Protein AF-A0A813GTY3-F1 (afdb_monomer)

pLDDT: mean 91.97, std 12.4, range [41.5, 98.75]

Solvent-accessible surface area (backbone atoms only — not comparable to full-atom values): 14382 Å² total; per-residue (Å²): 134,72,77,89,55,72,30,46,37,66,49,90,63,45,39,82,83,34,64,78,62,57,44,90,88,41,46,62,53,91,66,60,40,65,46,82,81,22,46,58,35,34,45,32,35,36,48,89,50,39,30,39,40,38,27,48,44,70,45,86,50,61,89,36,59,29,9,38,37,41,52,44,28,51,41,57,64,72,62,52,94,69,74,65,78,75,47,76,77,54,51,70,76,42,49,37,40,66,63,50,51,42,55,50,50,50,54,50,43,69,76,38,74,76,42,48,56,37,24,20,23,35,33,59,5,8,30,51,16,37,48,44,22,60,76,70,33,89,92,33,35,14,50,20,35,45,30,46,58,32,32,65,41,36,52,74,76,44,94,52,63,44,88,76,44,59,45,82,34,24,38,30,41,32,50,68,60,18,54,41,53,61,63,16,59,60,24,45,44,16,25,40,29,31,30,84,68,82,76,79,55,66,38,27,72,67,24,69,68,36,81,101,40,56,50,71,85,40,72,45,26,42,44,10,31,66,70,39,57,45,66,72,52,54,50,51,48,62,71,66,69,63,73,52,82,42,74,46,72,46,59,94,66,88,83,77,96,80,68,84,81,82,82,122

Organism: Polarella glacialis (NCBI:txid89957)

Radius of gyration: 17.69 Å; Cα contacts (8 Å, |Δi|>4): 527; chains: 1; bounding box: 41×39×45 Å

Structure (mmCIF, N/CA/C/O backbone):
data_AF-A0A813GTY3-F1
#
_entry.id   AF-A0A813GTY3-F1
#
loop_
_atom_site.group_PDB
_atom_site.id
_atom_site.type_symbol
_atom_site.label_atom_id
_atom_site.label_alt_id
_atom_site.label_comp_id
_atom_site.label_asym_id
_atom_site.label_entity_id
_atom_site.label_seq_id
_atom_site.pdbx_PDB_ins_code
_atom_site.Cartn_x
_atom_site.Cartn_y
_atom_site.Cartn_z
_atom_site.occupancy
_atom_site.B_iso_or_equiv
_atom_site.auth_seq_id
_atom_site.auth_comp_id
_atom_site.auth_asym_id
_atom_site.auth_atom_id
_atom_site.pdbx_PDB_model_num
ATOM 1 N N . MET A 1 1 ? -0.227 -20.741 9.810 1.00 51.88 1 MET A N 1
ATOM 2 C CA . MET A 1 1 ? -0.117 -19.269 9.697 1.00 51.88 1 MET A CA 1
ATOM 3 C C . MET A 1 1 ? -1.154 -18.831 8.683 1.00 51.88 1 MET A C 1
ATOM 5 O O . MET A 1 1 ? -1.055 -19.259 7.541 1.00 51.88 1 MET A O 1
ATOM 9 N N . ALA A 1 2 ? -2.174 -18.085 9.101 1.00 53.53 2 ALA A N 1
ATOM 10 C CA . ALA A 1 2 ? -3.160 -17.562 8.164 1.00 53.53 2 ALA A CA 1
ATOM 11 C C . ALA A 1 2 ? -2.505 -16.475 7.303 1.00 53.53 2 ALA A C 1
ATOM 13 O O . ALA A 1 2 ? -1.795 -15.615 7.824 1.00 53.53 2 ALA A O 1
ATOM 14 N N . LYS A 1 3 ? -2.695 -16.571 5.988 1.00 67.62 3 LYS A N 1
ATOM 15 C CA . LYS A 1 3 ? -2.264 -15.583 5.000 1.00 67.62 3 LYS A CA 1
ATOM 16 C C . LYS A 1 3 ? -3.537 -14.996 4.420 1.00 67.62 3 LYS A C 1
ATOM 18 O O . LYS A 1 3 ? -4.325 -15.732 3.839 1.00 67.62 3 LYS A O 1
ATOM 23 N N . LEU A 1 4 ? -3.707 -13.692 4.558 1.00 61.47 4 LEU A N 1
ATOM 24 C CA . LEU A 1 4 ? -4.641 -12.957 3.724 1.00 61.47 4 LEU A CA 1
ATOM 25 C C . LEU A 1 4 ? -3.839 -12.368 2.581 1.00 61.47 4 LEU A C 1
ATOM 27 O O . LEU A 1 4 ? -2.800 -11.742 2.782 1.00 61.47 4 LEU A O 1
ATOM 31 N N . SER A 1 5 ? -4.264 -12.710 1.377 1.00 70.69 5 SER A N 1
ATOM 32 C CA . SER A 1 5 ? -3.615 -12.318 0.140 1.00 70.69 5 SER A CA 1
ATOM 33 C C . SER A 1 5 ? -4.617 -11.570 -0.725 1.00 70.69 5 SER A C 1
ATOM 35 O O . SER A 1 5 ? -5.806 -11.549 -0.412 1.00 70.69 5 SER A O 1
ATOM 37 N N . TYR A 1 6 ? -4.144 -10.991 -1.825 1.00 75.88 6 TYR A N 1
ATOM 38 C CA . TYR A 1 6 ? -4.991 -10.371 -2.845 1.00 75.88 6 TYR A CA 1
ATOM 39 C C . TYR A 1 6 ? -6.123 -11.292 -3.347 1.00 75.88 6 TYR A C 1
ATOM 41 O O . TYR A 1 6 ? -7.107 -10.790 -3.877 1.00 75.88 6 TYR A O 1
ATOM 49 N N . THR A 1 7 ? -6.014 -12.610 -3.134 1.00 88.00 7 THR A N 1
ATOM 50 C CA . THR A 1 7 ? -7.036 -13.615 -3.463 1.00 88.00 7 THR A CA 1
ATOM 51 C C . THR A 1 7 ? -8.334 -13.478 -2.652 1.00 88.00 7 THR A C 1
ATOM 53 O O . THR A 1 7 ? -9.367 -13.964 -3.090 1.00 88.00 7 THR A O 1
ATOM 56 N N . ALA A 1 8 ? -8.323 -12.786 -1.504 1.00 90.19 8 ALA A N 1
ATOM 57 C CA . ALA A 1 8 ? -9.493 -12.608 -0.625 1.00 90.19 8 ALA A CA 1
ATOM 58 C C . ALA A 1 8 ? -10.426 -11.442 -1.022 1.00 90.19 8 ALA A C 1
ATOM 60 O O . ALA A 1 8 ? -11.339 -11.090 -0.270 1.00 90.19 8 ALA A O 1
ATOM 61 N N . THR A 1 9 ? -10.149 -10.802 -2.159 1.00 93.12 9 THR A N 1
ATOM 62 C CA . THR A 1 9 ? -10.903 -9.675 -2.724 1.00 93.12 9 THR A CA 1
ATOM 63 C C . THR A 1 9 ? -11.047 -9.868 -4.232 1.00 93.12 9 THR A C 1
ATOM 65 O O . THR A 1 9 ? -10.177 -10.485 -4.843 1.00 93.12 9 THR A O 1
ATOM 68 N N . TRP A 1 10 ? -12.098 -9.324 -4.844 1.00 95.00 10 TRP A N 1
ATOM 69 C CA . TRP A 1 10 ? -12.387 -9.469 -6.270 1.00 95.00 10 TRP A CA 1
ATOM 70 C C . TRP A 1 10 ? -11.244 -8.959 -7.139 1.00 95.00 10 TRP A C 1
ATOM 72 O O . TRP A 1 10 ? -10.731 -7.866 -6.913 1.00 95.00 10 TRP A O 1
ATOM 82 N N . GLY A 1 11 ? -10.877 -9.728 -8.159 1.00 93.44 11 GLY A N 1
ATOM 83 C CA . GLY A 1 11 ? -9.783 -9.441 -9.080 1.00 93.44 11 GLY A CA 1
ATOM 84 C C . GLY A 1 11 ? -9.400 -10.685 -9.874 1.00 93.44 11 GLY A C 1
ATOM 85 O O . GLY A 1 11 ? -10.022 -11.734 -9.734 1.00 93.44 11 GLY A O 1
ATOM 86 N N . SER A 1 12 ? -8.350 -10.587 -10.681 1.00 93.19 12 SER A N 1
ATOM 87 C CA . SER A 1 12 ? -7.890 -11.665 -11.568 1.00 93.19 12 SER A CA 1
ATOM 88 C C . SER A 1 12 ? -7.404 -12.911 -10.832 1.00 93.19 12 SER A C 1
ATOM 90 O O . SER A 1 12 ? -7.341 -13.989 -11.412 1.00 93.19 12 SER A O 1
ATOM 92 N N . TYR A 1 13 ? -7.042 -12.753 -9.563 1.00 90.19 13 TYR A N 1
ATOM 93 C CA . TYR A 1 13 ? -6.537 -13.822 -8.708 1.00 90.19 13 TYR A CA 1
ATOM 94 C C . TYR A 1 13 ? -7.499 -14.147 -7.565 1.00 90.19 13 TYR A C 1
ATOM 96 O O . TYR A 1 13 ? -7.077 -14.717 -6.567 1.00 90.19 13 TYR A O 1
ATOM 104 N N . HIS A 1 14 ? -8.747 -13.688 -7.635 1.00 94.25 14 HIS A N 1
ATOM 105 C CA . HIS A 1 14 ? -9.718 -13.961 -6.585 1.00 94.25 14 HIS A CA 1
ATOM 106 C C . HIS A 1 14 ? -9.982 -15.464 -6.455 1.00 94.25 14 HIS A C 1
ATOM 108 O O . HIS A 1 14 ? -10.012 -16.193 -7.447 1.00 94.25 14 HIS A O 1
ATOM 114 N N . GLU A 1 15 ? -10.143 -15.918 -5.217 1.00 93.19 15 GLU A N 1
ATOM 115 C CA . GLU A 1 15 ? -10.457 -17.302 -4.901 1.00 93.19 15 GLU A CA 1
ATOM 116 C C . GLU A 1 15 ? -11.602 -17.343 -3.881 1.00 93.19 15 GLU A C 1
ATOM 118 O O . GLU A 1 15 ? -11.425 -16.909 -2.743 1.00 93.19 15 GLU A O 1
ATOM 123 N N . ASP A 1 16 ? -12.747 -17.927 -4.250 1.00 92.56 16 ASP A N 1
ATOM 124 C CA . ASP A 1 16 ? -13.962 -17.978 -3.413 1.00 92.56 16 ASP A CA 1
ATOM 125 C C . ASP A 1 16 ? -13.703 -18.497 -1.988 1.00 92.56 16 ASP A C 1
ATOM 127 O O . ASP A 1 16 ? -14.289 -18.040 -1.006 1.00 92.56 16 ASP A O 1
ATOM 131 N N . TYR A 1 17 ? -12.777 -19.451 -1.836 1.00 90.31 17 TYR A N 1
ATOM 132 C CA . TYR A 1 17 ? -12.452 -20.022 -0.527 1.00 90.31 17 TYR A CA 1
ATOM 133 C C . TYR A 1 17 ? -11.783 -19.013 0.429 1.00 90.31 17 TYR A C 1
ATOM 135 O O . TYR A 1 17 ? -11.733 -19.251 1.639 1.00 90.31 17 TYR A O 1
ATOM 143 N N . ALA A 1 18 ? -11.266 -17.893 -0.085 1.00 90.88 18 ALA A N 1
ATOM 144 C CA . ALA A 1 18 ? -10.604 -16.844 0.684 1.00 90.88 18 ALA A CA 1
ATOM 145 C C . ALA A 1 18 ? -11.563 -15.732 1.164 1.00 90.88 18 ALA A C 1
ATOM 147 O O . ALA A 1 18 ? -11.179 -14.917 2.012 1.00 90.88 18 ALA A O 1
ATOM 148 N N . ASP A 1 19 ? -12.822 -15.723 0.712 1.00 89.88 19 ASP A N 1
ATOM 149 C CA . ASP A 1 19 ? -13.812 -14.681 1.038 1.00 89.88 19 ASP A CA 1
ATOM 150 C C . ASP A 1 19 ? -14.094 -14.548 2.529 1.00 89.88 19 ASP A C 1
ATOM 152 O O . ASP A 1 19 ? -14.324 -13.451 3.027 1.00 89.88 19 ASP A O 1
ATOM 156 N N . ASN A 1 20 ? -14.016 -15.658 3.260 1.00 88.88 20 ASN A N 1
ATOM 157 C CA . ASN A 1 20 ? -14.217 -15.692 4.707 1.00 88.88 20 ASN A CA 1
ATOM 158 C C . ASN A 1 20 ? -12.946 -16.086 5.464 1.00 88.88 20 ASN A C 1
ATOM 160 O O . ASN A 1 20 ? -12.989 -16.341 6.669 1.00 88.88 20 ASN A O 1
ATOM 164 N N . ALA A 1 21 ? -11.800 -16.141 4.775 1.00 89.62 21 ALA A N 1
ATOM 165 C CA . ALA A 1 21 ? -10.534 -16.426 5.428 1.00 89.62 21 ALA A CA 1
ATOM 166 C C . ALA A 1 21 ? -10.246 -15.356 6.491 1.00 89.62 21 ALA A C 1
ATOM 168 O O . ALA A 1 21 ? -10.419 -14.156 6.261 1.00 89.62 21 ALA A O 1
ATOM 169 N N . THR A 1 22 ? -9.803 -15.807 7.662 1.00 91.06 22 THR A N 1
ATOM 170 C CA . THR A 1 22 ? -9.406 -14.958 8.788 1.00 91.06 22 THR A CA 1
ATOM 171 C C . THR A 1 22 ? -8.153 -15.521 9.456 1.00 91.06 22 THR A C 1
ATOM 173 O O . THR A 1 22 ? -7.731 -16.653 9.198 1.00 91.06 22 THR A O 1
ATOM 176 N N . VAL A 1 23 ? -7.542 -14.724 10.328 1.00 88.38 23 VAL A N 1
ATOM 177 C CA . VAL A 1 23 ? -6.441 -15.155 11.188 1.00 88.38 23 VAL A CA 1
ATOM 178 C C . VAL A 1 23 ? -7.008 -15.746 12.475 1.00 88.38 23 VAL A C 1
ATOM 180 O O . VAL A 1 23 ? -7.981 -15.242 13.028 1.00 88.38 23 VAL A O 1
ATOM 183 N N . ALA A 1 24 ? -6.396 -16.821 12.976 1.00 90.44 24 ALA A N 1
ATOM 184 C CA . ALA A 1 24 ? -6.798 -17.418 14.247 1.00 90.44 24 ALA A CA 1
ATOM 185 C C . ALA A 1 24 ? -6.818 -16.359 15.363 1.00 90.44 24 ALA A C 1
ATOM 187 O O . ALA A 1 24 ? -5.839 -15.634 15.548 1.00 90.44 24 ALA A O 1
ATOM 188 N N . ASN A 1 25 ? -7.922 -16.303 16.112 1.00 93.31 25 ASN A N 1
ATOM 189 C CA . ASN A 1 25 ? -8.197 -15.329 17.177 1.00 93.31 25 ASN A CA 1
ATOM 190 C C . ASN A 1 25 ? -8.405 -13.873 16.721 1.00 93.31 25 ASN A C 1
ATOM 192 O O . ASN A 1 25 ? -8.474 -12.990 17.577 1.00 93.31 25 ASN A O 1
ATOM 196 N N . TRP A 1 26 ? -8.512 -13.620 15.415 1.00 95.12 26 TRP A N 1
ATOM 197 C CA . TRP A 1 26 ? -8.912 -12.332 14.855 1.00 95.12 26 TRP A CA 1
ATOM 198 C C . TRP A 1 26 ? -10.312 -12.424 14.257 1.00 95.12 26 TRP A C 1
ATOM 200 O O . TRP A 1 26 ? -10.693 -13.432 13.655 1.00 95.12 26 TRP A O 1
ATOM 210 N N . ILE A 1 27 ? -11.061 -11.338 14.394 1.00 95.31 27 ILE A N 1
ATOM 211 C CA . ILE A 1 27 ? -12.367 -11.163 13.772 1.00 95.31 27 ILE A CA 1
ATOM 212 C C . ILE A 1 27 ? -12.147 -10.404 12.467 1.00 95.31 27 ILE A C 1
ATOM 214 O O . ILE A 1 27 ? -11.604 -9.303 12.498 1.00 95.31 27 ILE A O 1
ATOM 218 N N . ARG A 1 28 ? -12.563 -10.976 11.333 1.00 95.25 28 ARG A N 1
ATOM 219 C CA . ARG A 1 28 ? -12.716 -10.236 10.073 1.00 95.25 28 ARG A CA 1
ATOM 220 C C . ARG A 1 28 ? -14.019 -9.448 10.158 1.00 95.25 28 ARG A C 1
ATOM 222 O O . ARG A 1 28 ? -15.068 -10.064 10.341 1.00 95.25 28 ARG A O 1
ATOM 229 N N . SER A 1 29 ? -13.963 -8.119 10.081 1.00 95.31 29 SER A N 1
ATOM 230 C CA . SER A 1 29 ? -15.190 -7.316 10.142 1.00 95.31 29 SER A CA 1
ATOM 231 C C . SER A 1 29 ? -16.005 -7.477 8.861 1.00 95.31 29 SER A C 1
ATOM 233 O O . SER A 1 29 ? -15.474 -7.787 7.793 1.00 95.31 29 SER A O 1
ATOM 235 N N . SER A 1 30 ? -17.301 -7.198 8.960 1.00 95.75 30 SER A N 1
ATOM 236 C CA . SER A 1 30 ? -18.186 -7.044 7.803 1.00 95.75 30 SER A CA 1
ATOM 237 C C . SER A 1 30 ? -17.929 -5.740 7.034 1.00 95.75 30 SER A C 1
ATOM 239 O O . SER A 1 30 ? -18.368 -5.607 5.893 1.00 95.75 30 SER A O 1
ATOM 241 N N . ILE A 1 31 ? -17.197 -4.790 7.628 1.00 96.88 31 ILE A N 1
ATOM 242 C CA . ILE A 1 31 ? -16.755 -3.555 6.973 1.00 96.88 31 ILE A CA 1
ATOM 243 C C . ILE A 1 31 ? -15.570 -3.876 6.060 1.00 96.88 31 ILE A C 1
ATOM 245 O O . ILE A 1 31 ? -14.437 -4.050 6.514 1.00 96.88 31 ILE A O 1
ATOM 249 N N . GLN A 1 32 ? -15.843 -3.960 4.761 1.00 96.62 32 GLN A N 1
ATOM 250 C CA . GLN A 1 32 ? -14.853 -4.196 3.712 1.00 96.62 32 GLN A CA 1
ATOM 251 C C . GLN A 1 32 ? -15.180 -3.377 2.460 1.00 96.62 32 GLN A C 1
ATOM 253 O O . GLN A 1 32 ? -16.347 -3.142 2.151 1.00 96.62 32 GLN A O 1
ATOM 258 N N . ALA A 1 33 ? -14.146 -2.957 1.735 1.00 97.12 33 ALA A N 1
ATOM 259 C CA . ALA A 1 33 ? -14.263 -2.387 0.400 1.00 97.12 33 ALA A CA 1
ATOM 260 C C . ALA A 1 33 ? -13.826 -3.462 -0.595 1.00 97.12 33 ALA A C 1
ATOM 262 O O . ALA A 1 33 ? -12.659 -3.852 -0.619 1.00 97.12 33 ALA A O 1
ATOM 263 N N . ASN A 1 34 ? -14.771 -3.991 -1.370 1.00 96.81 34 ASN A N 1
ATOM 264 C CA . ASN A 1 34 ? -14.498 -5.044 -2.342 1.00 96.81 34 ASN A CA 1
ATOM 265 C C . ASN A 1 34 ? -15.399 -4.913 -3.587 1.00 96.81 34 ASN A C 1
ATOM 267 O O . ASN A 1 34 ? -16.302 -5.730 -3.764 1.00 96.81 34 ASN A O 1
ATOM 271 N N . PRO A 1 35 ? -15.224 -3.862 -4.408 1.00 96.75 35 PRO A N 1
ATOM 272 C CA . PRO A 1 35 ? -16.022 -3.657 -5.617 1.00 96.75 35 PRO A CA 1
ATOM 273 C C . PRO A 1 35 ? -15.693 -4.688 -6.712 1.00 96.75 35 PRO A C 1
ATOM 275 O O . PRO A 1 35 ? -14.529 -5.047 -6.931 1.00 96.75 35 PRO A O 1
ATOM 278 N N . LEU A 1 36 ? -16.732 -5.155 -7.410 1.00 95.69 36 LEU A N 1
ATOM 279 C CA . LEU A 1 36 ? -16.622 -6.092 -8.539 1.00 95.69 36 LEU A CA 1
ATOM 280 C C . LEU A 1 36 ? -16.132 -5.380 -9.807 1.00 95.69 36 LEU A C 1
ATOM 282 O O . LEU A 1 36 ? -15.417 -5.953 -10.623 1.00 95.69 36 LEU A O 1
ATOM 286 N N . GLU A 1 37 ? -16.490 -4.109 -9.939 1.00 95.69 37 GLU A N 1
ATOM 287 C CA . GLU A 1 37 ? -16.250 -3.222 -11.072 1.00 95.69 37 GLU A CA 1
ATOM 288 C C . GLU A 1 37 ? -14.840 -2.605 -11.106 1.00 95.69 37 GLU A C 1
ATOM 290 O O . GLU A 1 37 ? -14.590 -1.681 -11.874 1.00 95.69 37 GLU A O 1
ATOM 295 N N . GLY A 1 38 ? -13.910 -3.094 -10.280 1.00 95.62 38 GLY A N 1
ATOM 296 C CA . GLY A 1 38 ? -12.632 -2.415 -10.045 1.00 95.62 38 GLY A CA 1
ATOM 297 C C . GLY A 1 38 ? -12.732 -1.381 -8.924 1.00 95.62 38 GLY A C 1
ATOM 298 O O . GLY A 1 38 ? -13.818 -1.082 -8.436 1.00 95.62 38 GLY A O 1
ATOM 299 N N . GLY A 1 39 ? -11.595 -0.850 -8.474 1.00 97.12 39 GLY A N 1
ATOM 300 C CA . GLY A 1 39 ? -11.572 0.128 -7.389 1.00 97.12 39 GLY A CA 1
ATOM 301 C C . GLY A 1 39 ? -10.703 -0.261 -6.195 1.00 97.12 39 GLY A C 1
ATOM 302 O O . GLY A 1 39 ? -10.176 -1.376 -6.094 1.00 97.12 39 GLY A O 1
ATOM 303 N N . MET A 1 40 ? -10.596 0.681 -5.256 1.00 97.94 40 MET A N 1
ATOM 304 C CA . MET A 1 40 ? -9.868 0.504 -4.003 1.00 97.94 40 MET A CA 1
ATOM 305 C C . MET A 1 40 ? -10.465 -0.658 -3.209 1.00 97.94 40 MET A C 1
ATOM 307 O O . MET A 1 40 ? -11.685 -0.762 -3.048 1.00 97.94 40 MET A O 1
ATOM 311 N N . ARG A 1 41 ? -9.589 -1.528 -2.699 1.00 98.00 41 ARG A N 1
ATOM 312 C CA . ARG A 1 41 ? -9.979 -2.695 -1.909 1.00 98.00 41 ARG A CA 1
ATOM 313 C C . ARG A 1 41 ? -9.306 -2.698 -0.558 1.00 98.00 41 ARG A C 1
ATOM 315 O O . ARG A 1 41 ? -8.095 -2.496 -0.461 1.00 98.00 41 ARG A O 1
ATOM 322 N N . ALA A 1 42 ? -10.094 -2.998 0.462 1.00 97.38 42 ALA A N 1
ATOM 323 C CA . ALA A 1 42 ? -9.629 -3.047 1.831 1.00 97.38 42 ALA A CA 1
ATOM 324 C C . ALA A 1 42 ? -10.411 -4.066 2.655 1.00 97.38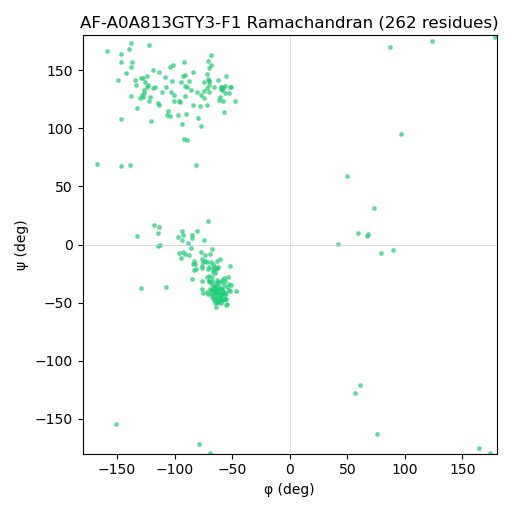 42 ALA A C 1
ATOM 326 O O . ALA A 1 42 ? -11.631 -4.195 2.530 1.00 97.38 42 ALA A O 1
ATOM 327 N N . LEU A 1 43 ? -9.691 -4.760 3.530 1.00 97.06 43 LEU A N 1
ATOM 328 C CA . LEU A 1 43 ? -10.236 -5.684 4.516 1.00 97.06 43 LEU A CA 1
ATOM 329 C C . LEU A 1 43 ? -9.879 -5.202 5.920 1.00 97.06 43 LEU A C 1
ATOM 331 O O . LEU A 1 43 ? -8.829 -4.591 6.126 1.00 97.06 43 LEU A O 1
ATOM 335 N N . THR A 1 44 ? -10.729 -5.514 6.894 1.00 96.81 44 THR A N 1
ATOM 336 C CA . THR A 1 44 ? -10.526 -5.114 8.289 1.00 96.81 44 THR A CA 1
ATOM 337 C C . THR A 1 44 ? -10.523 -6.326 9.203 1.00 96.81 44 THR A C 1
ATOM 339 O O . THR A 1 44 ? -11.338 -7.245 9.074 1.00 96.81 44 THR A O 1
ATOM 342 N N . PHE A 1 45 ? -9.586 -6.324 10.144 1.00 96.25 45 PHE A N 1
ATOM 343 C CA . PHE A 1 45 ? -9.430 -7.372 11.142 1.00 96.25 45 PHE A CA 1
ATOM 344 C C . PHE A 1 45 ? -9.225 -6.740 12.505 1.00 96.25 45 PHE A C 1
ATOM 346 O O . PHE A 1 45 ? -8.506 -5.754 12.608 1.00 96.25 45 PHE A O 1
ATOM 353 N N . TYR A 1 46 ? -9.788 -7.309 13.564 1.00 97.00 46 TYR A N 1
ATOM 354 C CA . TYR A 1 46 ? -9.520 -6.824 14.915 1.00 97.00 46 TYR A CA 1
ATOM 355 C C . TYR A 1 46 ? -9.528 -7.934 15.966 1.00 97.00 46 TYR A C 1
ATOM 357 O O . TYR A 1 46 ? -10.101 -9.011 15.786 1.00 97.00 46 TYR A O 1
ATOM 365 N N . GLN A 1 47 ? -8.846 -7.658 17.074 1.00 96.94 47 GLN A N 1
ATOM 366 C CA . GLN A 1 47 ? -8.753 -8.504 18.253 1.00 96.94 47 GLN A CA 1
ATOM 367 C C . GLN A 1 47 ? -8.661 -7.616 19.501 1.00 96.94 47 GLN A C 1
ATOM 369 O O . GLN A 1 47 ? -7.624 -7.004 19.780 1.00 96.94 47 GLN A O 1
ATOM 374 N N . GLY A 1 48 ? -9.741 -7.569 20.284 1.00 96.44 48 GLY A N 1
ATOM 375 C CA . GLY A 1 48 ? -9.835 -6.667 21.433 1.00 96.44 48 GLY A CA 1
ATOM 376 C C . GLY A 1 48 ? -9.727 -5.210 20.981 1.00 96.44 48 GLY A C 1
ATOM 377 O O . GLY A 1 48 ? -10.512 -4.773 20.148 1.00 96.44 48 GLY A O 1
ATOM 378 N N . ARG A 1 49 ? -8.732 -4.482 21.501 1.00 97.50 49 ARG A N 1
ATOM 379 C CA . ARG A 1 49 ? -8.478 -3.064 21.186 1.00 97.50 49 ARG A CA 1
ATOM 380 C C . ARG A 1 49 ? -7.488 -2.837 20.044 1.00 97.50 49 ARG A C 1
ATOM 382 O O . ARG A 1 49 ? -7.070 -1.711 19.833 1.00 97.50 49 ARG A O 1
ATOM 389 N N . ARG A 1 50 ? -7.068 -3.884 19.330 1.00 97.44 50 ARG A N 1
ATOM 390 C CA . ARG A 1 50 ? -6.101 -3.772 18.227 1.00 97.44 50 ARG A CA 1
ATOM 391 C C . ARG A 1 50 ? -6.756 -4.188 16.927 1.00 97.44 50 ARG A C 1
ATOM 393 O O . ARG A 1 50 ? -7.427 -5.220 16.887 1.00 97.44 50 ARG A O 1
ATOM 400 N N . GLY A 1 51 ? -6.531 -3.416 15.879 1.00 96.94 51 GLY A N 1
ATOM 401 C CA . GLY A 1 51 ? -7.113 -3.624 14.568 1.00 96.94 51 GLY A CA 1
ATOM 402 C C . GLY A 1 51 ? -6.103 -3.425 13.451 1.00 96.94 51 GLY A C 1
ATOM 403 O O . GLY A 1 51 ? -5.091 -2.747 13.610 1.00 96.94 51 GLY A O 1
ATOM 404 N N . VAL A 1 52 ? -6.384 -4.036 12.308 1.00 97.25 52 VAL A N 1
ATOM 405 C CA . VAL A 1 52 ? -5.622 -3.909 11.072 1.00 97.25 52 VAL A CA 1
ATOM 406 C C . VAL A 1 52 ? -6.581 -3.562 9.944 1.00 97.25 52 VAL A C 1
ATOM 408 O O . VAL A 1 52 ? -7.573 -4.263 9.736 1.00 97.25 52 VAL A O 1
ATOM 411 N N . ILE A 1 53 ? -6.257 -2.507 9.203 1.00 97.88 53 ILE A N 1
ATOM 412 C CA . ILE A 1 53 ? -6.889 -2.162 7.930 1.00 97.88 53 ILE A CA 1
ATOM 413 C C . ILE A 1 53 ? -5.878 -2.487 6.836 1.00 97.88 53 ILE A C 1
ATOM 415 O O . ILE A 1 53 ? -4.824 -1.859 6.750 1.00 97.88 53 ILE A O 1
ATOM 419 N N . ALA A 1 54 ? -6.179 -3.506 6.035 1.00 97.25 54 ALA A N 1
ATOM 420 C CA . ALA A 1 54 ? -5.295 -4.006 4.994 1.00 97.25 54 ALA A CA 1
ATOM 421 C C . ALA A 1 54 ? -5.808 -3.590 3.616 1.00 97.25 54 ALA A C 1
ATOM 423 O O . ALA A 1 54 ? -6.862 -4.060 3.186 1.00 97.25 54 ALA A O 1
ATOM 424 N N . PHE A 1 55 ? -5.048 -2.749 2.918 1.00 97.88 55 PHE A N 1
ATOM 425 C CA . PHE A 1 55 ? -5.332 -2.334 1.548 1.00 97.88 55 PHE A CA 1
ATOM 426 C C . PHE A 1 55 ? -4.686 -3.294 0.551 1.00 97.88 55 PHE A C 1
ATOM 428 O O . PHE A 1 55 ? -3.523 -3.692 0.694 1.00 97.88 55 PHE A O 1
ATOM 435 N N . ARG A 1 56 ? -5.439 -3.670 -0.483 1.00 96.69 56 ARG A N 1
ATOM 436 C CA . ARG A 1 56 ? -4.927 -4.505 -1.574 1.00 96.69 56 ARG A CA 1
ATOM 437 C C . ARG A 1 56 ? -3.941 -3.697 -2.427 1.00 96.69 56 ARG A C 1
ATOM 439 O O . ARG A 1 56 ? -4.156 -2.516 -2.677 1.00 96.69 56 ARG A O 1
ATOM 446 N N . GLY A 1 57 ? -2.875 -4.353 -2.883 1.00 96.06 57 GLY A N 1
ATOM 447 C CA . GLY A 1 57 ? -2.012 -3.833 -3.946 1.00 96.06 57 GLY A CA 1
ATOM 448 C C . GLY A 1 57 ? -2.604 -4.020 -5.345 1.00 96.06 57 GLY A C 1
ATOM 449 O O . GLY A 1 57 ? -3.742 -4.461 -5.496 1.00 96.06 57 GLY A O 1
ATOM 450 N N . THR A 1 58 ? -1.790 -3.733 -6.354 1.00 96.00 58 THR A N 1
ATOM 451 C CA . THR A 1 58 ? -2.149 -3.785 -7.777 1.00 96.00 58 THR A CA 1
ATOM 452 C C . THR A 1 58 ? -2.454 -5.201 -8.271 1.00 96.00 58 THR A C 1
ATOM 454 O O . THR A 1 58 ? -1.714 -6.153 -8.008 1.00 96.00 58 THR A O 1
ATOM 457 N N . ASP A 1 59 ? -3.522 -5.338 -9.046 1.00 95.94 59 ASP A N 1
ATOM 458 C CA . ASP A 1 59 ? -3.775 -6.458 -9.942 1.00 95.94 59 ASP A CA 1
ATOM 459 C C . ASP A 1 59 ? -2.977 -6.277 -11.239 1.00 95.94 59 ASP A C 1
ATOM 461 O O . ASP A 1 59 ? -3.273 -5.414 -12.059 1.00 95.94 59 ASP A O 1
ATOM 465 N N . LEU A 1 60 ? -1.937 -7.088 -11.429 1.00 93.00 60 LEU A N 1
ATOM 466 C CA . LEU A 1 60 ? -1.044 -6.957 -12.585 1.00 93.00 60 LEU A CA 1
ATOM 467 C C . LEU A 1 60 ? -1.672 -7.447 -13.899 1.00 93.00 60 LEU A C 1
ATOM 469 O O . LEU A 1 60 ? -1.086 -7.257 -14.967 1.00 93.00 60 LEU A O 1
ATOM 473 N N . ASN A 1 61 ? -2.842 -8.087 -13.853 1.00 95.06 61 ASN A N 1
ATOM 474 C CA . ASN A 1 61 ? -3.515 -8.548 -15.054 1.00 95.06 61 ASN A CA 1
ATOM 475 C C . ASN A 1 61 ? -4.447 -7.464 -15.620 1.00 95.06 61 ASN A C 1
ATOM 477 O O . ASN A 1 61 ? -5.646 -7.417 -15.336 1.00 95.06 61 ASN A O 1
ATOM 481 N N . VAL A 1 62 ? -3.887 -6.632 -16.498 1.00 95.00 62 VAL A N 1
ATOM 482 C CA . VAL A 1 62 ? -4.595 -5.553 -17.211 1.00 95.00 62 VAL A CA 1
ATOM 483 C C . VAL A 1 62 ? -5.644 -6.046 -18.220 1.00 95.00 62 VAL A C 1
ATOM 485 O O . VAL A 1 62 ? -6.366 -5.240 -18.804 1.00 95.00 62 VAL A O 1
ATOM 488 N N . SER A 1 63 ? -5.778 -7.360 -18.434 1.00 96.19 63 SER A N 1
ATOM 489 C CA . SER A 1 63 ? -6.900 -7.902 -19.210 1.00 96.19 63 SER A CA 1
ATOM 490 C C . SER A 1 63 ? -8.210 -7.927 -18.410 1.00 96.19 63 SER A C 1
ATOM 492 O O . SER A 1 63 ? -9.274 -8.089 -19.001 1.00 96.19 63 SER A O 1
ATOM 494 N N . GLY A 1 64 ? -8.141 -7.842 -17.077 1.00 96.31 64 GLY A N 1
ATOM 495 C CA . GLY A 1 64 ? -9.297 -7.855 -16.182 1.00 96.31 64 GLY A CA 1
ATOM 496 C C . GLY A 1 64 ? -9.671 -6.457 -15.691 1.00 96.31 64 GLY A C 1
ATOM 497 O O . GLY A 1 64 ? -8.814 -5.586 -15.558 1.00 96.31 64 GLY A O 1
ATOM 498 N N . ILE A 1 65 ? -10.947 -6.262 -15.337 1.00 96.94 65 ILE A N 1
ATOM 499 C CA . ILE A 1 65 ? -11.473 -4.962 -14.880 1.00 96.94 65 ILE A CA 1
ATOM 500 C C . ILE A 1 65 ? -10.712 -4.408 -13.663 1.00 96.94 65 ILE A C 1
ATOM 502 O O . ILE 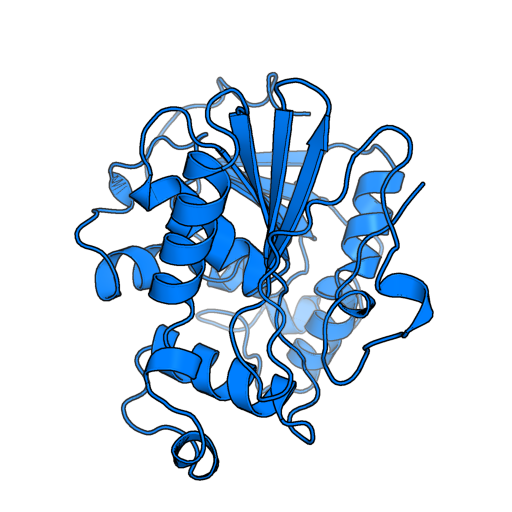A 1 65 ? -10.473 -3.209 -13.563 1.00 96.94 65 ILE A O 1
ATOM 506 N N . SER A 1 66 ? -10.263 -5.288 -12.759 1.00 96.81 66 SER A N 1
ATOM 507 C CA . SER A 1 66 ? -9.460 -4.893 -11.600 1.00 96.81 66 SER A CA 1
ATOM 508 C C . SER A 1 66 ? -8.093 -4.351 -12.000 1.00 96.81 66 SER A C 1
ATOM 510 O O . SER A 1 66 ? -7.704 -3.309 -11.487 1.00 96.81 66 SER A O 1
ATOM 512 N N . GLY A 1 67 ? -7.373 -5.041 -12.890 1.00 97.19 67 GLY A N 1
ATOM 513 C CA . GLY A 1 67 ? -6.044 -4.602 -13.314 1.00 97.19 67 GLY A CA 1
ATOM 514 C C . GLY A 1 67 ? -6.091 -3.357 -14.183 1.00 97.19 67 GLY A C 1
ATOM 515 O O . GLY A 1 67 ? -5.212 -2.511 -14.076 1.00 97.19 67 GLY A O 1
ATOM 516 N N . GLN A 1 68 ? -7.154 -3.188 -14.970 1.00 98.00 68 GLN A N 1
ATOM 517 C CA . GLN A 1 68 ? -7.421 -1.934 -15.673 1.00 98.00 68 GLN A CA 1
ATOM 518 C C . GLN A 1 68 ? -7.633 -0.778 -14.692 1.00 98.00 68 GLN A C 1
ATOM 520 O O . GLN A 1 68 ? -6.967 0.244 -14.816 1.00 98.00 68 GLN A O 1
ATOM 525 N N . ALA A 1 69 ? -8.494 -0.945 -13.682 1.00 98.19 69 ALA A N 1
ATOM 526 C CA . ALA A 1 69 ? -8.704 0.088 -12.669 1.00 98.19 69 ALA A CA 1
ATOM 527 C C . ALA A 1 69 ? -7.395 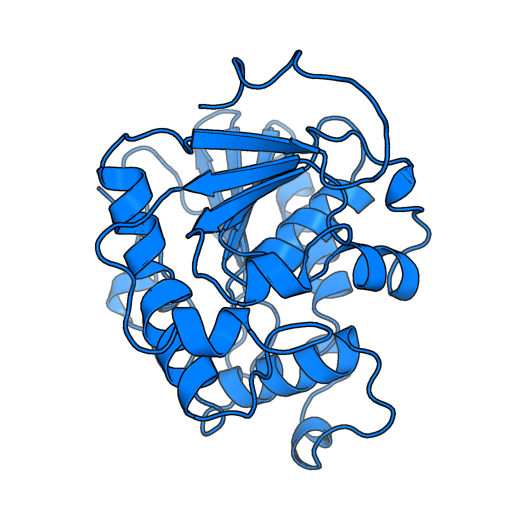0.436 -11.942 1.00 98.19 69 ALA A C 1
ATOM 529 O O . ALA A 1 69 ? -7.045 1.609 -11.851 1.00 98.19 69 ALA A O 1
ATOM 530 N N . ASP A 1 70 ? -6.634 -0.566 -11.489 1.00 97.88 70 ASP A N 1
ATOM 531 C CA . ASP A 1 70 ? -5.377 -0.332 -10.771 1.00 97.88 70 ASP A CA 1
ATOM 532 C C . ASP A 1 70 ? -4.313 0.339 -11.663 1.00 97.88 70 ASP A C 1
ATOM 534 O O . ASP A 1 70 ? -3.571 1.198 -11.186 1.00 97.88 70 ASP A O 1
ATOM 538 N N . ARG A 1 71 ? -4.267 0.007 -12.963 1.00 97.19 71 ARG A N 1
ATOM 539 C CA . ARG A 1 71 ? -3.401 0.672 -13.951 1.00 97.19 71 ARG A CA 1
ATOM 540 C C . ARG A 1 71 ? -3.766 2.146 -14.119 1.00 97.19 71 ARG A C 1
ATOM 542 O O . ARG A 1 71 ? -2.887 2.994 -14.006 1.00 97.19 71 ARG A O 1
ATOM 549 N N . CYS A 1 72 ? -5.048 2.449 -14.320 1.00 98.25 72 CYS A N 1
ATOM 550 C CA . CYS A 1 72 ? -5.525 3.827 -14.433 1.00 98.25 72 CYS A CA 1
ATOM 551 C C . CYS A 1 72 ? -5.212 4.641 -13.177 1.00 98.25 72 CYS A C 1
ATOM 553 O O . CYS A 1 72 ? -4.854 5.811 -13.259 1.00 98.25 72 CYS A O 1
ATOM 555 N N . VAL A 1 73 ? -5.331 4.027 -11.998 1.00 97.94 73 VAL A N 1
ATOM 556 C CA . VAL A 1 73 ? -5.010 4.701 -10.738 1.00 97.94 73 VAL A CA 1
ATOM 557 C C . VAL A 1 73 ? -3.527 4.979 -10.595 1.00 97.94 73 VAL A C 1
ATOM 559 O O . VAL A 1 73 ? -3.186 6.056 -10.119 1.00 97.94 73 VAL A O 1
ATOM 562 N N . ALA A 1 74 ? -2.647 4.068 -11.015 1.00 96.25 74 ALA A N 1
ATOM 563 C CA . ALA A 1 74 ? -1.215 4.351 -11.034 1.00 96.25 74 ALA A CA 1
ATOM 564 C C . ALA A 1 74 ? -0.919 5.614 -11.864 1.00 96.25 74 ALA A C 1
ATOM 566 O O . ALA A 1 74 ? -0.285 6.537 -11.363 1.00 96.25 74 ALA A O 1
ATOM 567 N N . GLU A 1 75 ? -1.496 5.720 -13.065 1.00 96.12 75 GLU A N 1
ATOM 568 C CA . GLU A 1 75 ? -1.336 6.890 -13.940 1.00 96.12 75 GLU A CA 1
ATOM 569 C C . GLU A 1 75 ? -1.910 8.180 -13.323 1.00 96.12 75 GLU A C 1
ATOM 571 O O . GLU A 1 75 ? -1.285 9.239 -13.401 1.00 96.12 75 GLU A O 1
ATOM 576 N N . VAL A 1 76 ? -3.066 8.099 -12.648 1.00 96.81 76 VAL A N 1
ATOM 577 C CA . VAL A 1 76 ? -3.658 9.234 -11.915 1.00 96.81 76 VAL A CA 1
ATOM 578 C C . VAL A 1 76 ? -2.755 9.692 -10.767 1.00 96.81 76 VAL A C 1
ATOM 580 O O . VAL A 1 76 ? -2.541 10.893 -10.607 1.00 96.81 76 VAL A O 1
ATOM 583 N N . LEU A 1 77 ? -2.218 8.761 -9.974 1.00 96.12 77 LEU A N 1
ATOM 584 C CA . LEU A 1 77 ? -1.352 9.070 -8.829 1.00 96.12 77 LEU A CA 1
ATOM 585 C C . LEU A 1 77 ? 0.019 9.610 -9.259 1.00 96.12 77 LEU A C 1
ATOM 587 O O . LEU A 1 77 ? 0.602 10.439 -8.559 1.00 96.12 77 LEU A O 1
ATOM 591 N N . GLU A 1 78 ? 0.518 9.173 -10.415 1.00 93.19 78 GLU A N 1
ATOM 592 C CA . GLU A 1 78 ? 1.723 9.709 -11.057 1.00 93.19 78 GLU A CA 1
ATOM 593 C C . GLU A 1 78 ? 1.501 11.097 -11.682 1.00 93.19 78 GLU A C 1
ATOM 595 O O . GLU A 1 78 ? 2.465 11.792 -12.001 1.00 93.19 78 GLU A O 1
ATOM 600 N N . GLY A 1 79 ? 0.244 11.525 -11.842 1.00 93.12 79 GLY A N 1
ATOM 601 C CA . GLY A 1 79 ? -0.098 12.795 -12.476 1.00 93.12 79 GLY A CA 1
ATOM 602 C C . GLY A 1 79 ? 0.100 12.785 -13.993 1.00 93.12 79 GLY A C 1
ATOM 603 O O . GLY A 1 79 ? 0.439 13.821 -14.570 1.00 93.12 79 GLY A O 1
ATOM 604 N N . GLN A 1 80 ? -0.094 11.633 -14.646 1.00 92.88 80 GLN A N 1
ATOM 605 C CA . GLN A 1 80 ? -0.037 11.532 -16.104 1.00 92.88 80 GLN A CA 1
ATOM 606 C C . GLN A 1 80 ? -1.082 12.456 -16.746 1.00 92.88 80 GLN A C 1
ATOM 608 O O . GLN A 1 80 ? -2.248 12.487 -16.349 1.00 92.88 80 GLN A O 1
ATOM 613 N N . ALA A 1 81 ? -0.669 13.218 -17.764 1.00 90.75 81 ALA A N 1
ATOM 614 C CA . ALA A 1 81 ? -1.546 14.172 -18.451 1.00 90.75 81 ALA A CA 1
ATOM 615 C C . ALA A 1 81 ? -2.624 13.481 -19.305 1.00 90.75 81 ALA A C 1
ATOM 617 O O . ALA A 1 81 ? -3.692 14.044 -19.546 1.00 90.75 81 ALA A O 1
ATOM 618 N N . THR A 1 82 ? -2.328 12.272 -19.774 1.00 94.50 82 THR A N 1
ATOM 619 C CA . THR A 1 82 ? -3.208 11.436 -20.588 1.00 94.50 82 THR A CA 1
ATOM 620 C C . THR A 1 82 ? -3.260 10.052 -19.971 1.00 94.50 82 THR A C 1
ATOM 622 O O . THR A 1 82 ? -2.210 9.452 -19.752 1.00 94.50 82 THR A O 1
ATOM 625 N N . LEU A 1 83 ? -4.471 9.572 -19.709 1.00 96.00 83 LEU A N 1
ATOM 626 C CA . LEU A 1 83 ? -4.715 8.202 -19.269 1.00 96.00 83 LEU A CA 1
ATOM 627 C C . LEU A 1 83 ? -4.976 7.316 -20.486 1.00 96.00 83 LEU A C 1
ATOM 629 O O . LEU A 1 83 ? -5.425 7.817 -21.522 1.00 96.00 83 LEU A O 1
ATOM 633 N N . ASP A 1 84 ? -4.761 6.013 -20.341 1.00 96.00 84 ASP A N 1
ATOM 634 C CA . ASP A 1 84 ? -5.172 5.041 -21.355 1.00 96.00 84 ASP A CA 1
ATOM 635 C C . ASP A 1 84 ? -6.680 5.159 -21.683 1.00 96.00 84 ASP A C 1
ATOM 637 O O . ASP A 1 84 ? -7.512 5.398 -20.803 1.00 96.00 84 ASP A O 1
ATOM 641 N N . ASP A 1 85 ? -7.069 4.931 -22.946 1.00 97.00 85 ASP A N 1
ATOM 642 C CA . ASP A 1 85 ? -8.457 5.111 -23.418 1.00 97.00 85 ASP A CA 1
ATOM 643 C C . ASP A 1 85 ? -9.486 4.329 -22.582 1.00 97.00 85 ASP A C 1
ATOM 645 O O . ASP A 1 85 ? -10.597 4.802 -22.317 1.00 97.00 85 ASP A O 1
ATOM 649 N N . PHE A 1 86 ? -9.120 3.127 -22.122 1.00 96.94 86 PHE A N 1
ATOM 650 C CA . PHE A 1 86 ? -10.009 2.293 -21.314 1.00 96.94 86 PHE A CA 1
ATOM 651 C C . PHE A 1 86 ? -10.272 2.879 -19.919 1.00 96.94 86 PHE A C 1
ATOM 653 O O . PHE A 1 86 ? -11.223 2.454 -19.264 1.00 96.94 86 PHE A O 1
ATOM 660 N N . CYS A 1 87 ? -9.493 3.858 -19.453 1.00 98.00 87 CYS A N 1
ATOM 661 C CA . CYS A 1 87 ? -9.718 4.512 -18.167 1.00 98.00 87 CYS A CA 1
ATOM 662 C C . CYS A 1 87 ? -11.012 5.327 -18.134 1.00 98.00 87 CYS A C 1
ATOM 664 O O . CYS A 1 87 ? -11.605 5.480 -17.066 1.00 98.00 87 CYS A O 1
ATOM 666 N N . GLY A 1 88 ? -11.517 5.762 -19.296 1.00 97.62 88 GLY A N 1
ATOM 667 C CA . GLY A 1 88 ? -12.801 6.458 -19.411 1.00 97.62 88 GLY A CA 1
ATOM 668 C C . GLY A 1 88 ? -14.018 5.622 -18.993 1.00 97.62 88 GLY A C 1
ATOM 669 O O . GLY A 1 88 ? -15.092 6.182 -18.777 1.00 97.62 88 GLY A O 1
ATOM 670 N N . GLN A 1 89 ? -13.873 4.298 -18.848 1.00 97.75 89 GLN A N 1
ATOM 671 C CA . GLN A 1 89 ? -14.949 3.428 -18.358 1.00 97.75 89 GLN A CA 1
ATOM 672 C C . GLN A 1 89 ? -15.164 3.535 -16.838 1.00 97.75 89 GLN A C 1
ATOM 674 O O . GLN A 1 89 ? -16.224 3.157 -16.337 1.00 97.75 89 GLN A O 1
ATOM 679 N N . PHE A 1 90 ? -14.166 4.022 -16.094 1.00 98.25 90 PHE A N 1
ATOM 680 C CA . PHE A 1 90 ? -14.225 4.114 -14.640 1.00 98.25 90 PHE A CA 1
ATOM 681 C C . PHE A 1 90 ? -14.694 5.495 -14.201 1.00 98.25 90 PHE A C 1
ATOM 683 O O . PHE A 1 90 ? -14.290 6.526 -14.735 1.00 98.25 90 PHE A O 1
ATOM 690 N N . SER A 1 91 ? -15.535 5.526 -13.170 1.00 97.75 91 SER A N 1
ATOM 691 C CA . SER A 1 91 ? -15.916 6.796 -12.560 1.00 97.75 91 SER A CA 1
ATOM 692 C C . SER A 1 91 ? -14.723 7.425 -11.833 1.00 97.75 91 SER A C 1
ATOM 694 O O . SER A 1 91 ? -13.864 6.715 -11.307 1.00 97.75 91 SER A O 1
ATOM 696 N N . ILE A 1 92 ? -14.726 8.754 -11.690 1.00 97.00 92 ILE A N 1
ATOM 697 C CA . ILE A 1 92 ? -13.761 9.467 -10.831 1.00 97.00 92 ILE A CA 1
ATOM 698 C C . ILE A 1 92 ? -13.748 8.851 -9.426 1.00 97.00 92 ILE A C 1
ATOM 700 O O . ILE A 1 92 ? -12.694 8.642 -8.839 1.00 97.00 92 ILE A O 1
ATOM 704 N N . ARG A 1 93 ? -14.926 8.479 -8.906 1.00 97.31 93 ARG A N 1
ATOM 705 C CA . ARG A 1 93 ? -15.052 7.836 -7.596 1.00 97.31 93 ARG A CA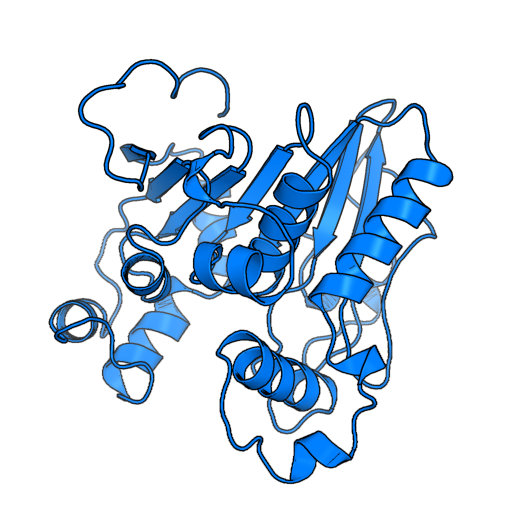 1
ATOM 706 C C . ARG A 1 93 ? -14.308 6.499 -7.522 1.00 97.31 93 ARG A C 1
ATOM 708 O O . ARG A 1 93 ? -13.748 6.196 -6.469 1.00 97.31 93 ARG A O 1
ATOM 715 N N . THR A 1 94 ? -14.325 5.722 -8.603 1.00 97.88 94 THR A N 1
ATOM 716 C CA . THR A 1 94 ? -13.622 4.440 -8.716 1.00 97.88 94 THR A CA 1
ATOM 717 C C . THR A 1 94 ? -12.113 4.651 -8.738 1.00 97.88 94 THR A C 1
ATOM 719 O O . THR A 1 94 ? -11.414 3.920 -8.047 1.00 97.88 94 THR A O 1
ATOM 722 N N . LEU A 1 95 ? -11.622 5.653 -9.476 1.00 98.00 95 LEU A N 1
ATOM 723 C CA . LEU A 1 95 ? -10.186 5.920 -9.636 1.00 98.00 95 LEU A CA 1
ATOM 724 C C . LEU A 1 95 ? -9.560 6.715 -8.476 1.00 98.00 95 LEU A C 1
ATOM 726 O O . LEU A 1 95 ? -8.347 6.707 -8.295 1.00 98.00 95 LEU A O 1
ATOM 730 N N . ASP A 1 96 ? -10.358 7.377 -7.645 1.00 97.69 96 ASP A N 1
ATOM 731 C CA . ASP A 1 96 ? -9.857 8.144 -6.501 1.00 97.69 96 ASP A CA 1
ATOM 732 C C . ASP A 1 96 ? -9.564 7.240 -5.288 1.00 97.69 96 ASP A C 1
ATOM 734 O O . ASP A 1 96 ? -10.268 7.252 -4.272 1.00 97.69 96 ASP A O 1
ATOM 738 N N . TYR A 1 97 ? -8.533 6.396 -5.405 1.00 98.50 97 TYR A N 1
ATOM 739 C CA . TYR A 1 97 ? -8.190 5.418 -4.366 1.00 98.50 97 TYR A CA 1
ATOM 740 C C . TYR A 1 97 ? -7.810 6.077 -3.040 1.00 98.50 97 TYR A C 1
ATOM 742 O O . TYR A 1 97 ? -8.105 5.506 -1.990 1.00 98.50 97 TYR A O 1
ATOM 750 N N . VAL A 1 98 ? -7.205 7.270 -3.067 1.00 98.56 98 VAL A N 1
ATOM 751 C CA . VAL A 1 98 ? -6.846 8.013 -1.851 1.00 98.56 98 VAL A CA 1
ATOM 752 C C . VAL A 1 98 ? -8.103 8.403 -1.078 1.00 98.56 98 VAL A C 1
ATOM 754 O O . VAL A 1 98 ? -8.222 8.033 0.092 1.00 98.56 98 VAL A O 1
ATOM 757 N N . ALA A 1 99 ? -9.077 9.069 -1.712 1.00 98.38 99 ALA A N 1
ATOM 758 C CA . ALA A 1 99 ? -10.304 9.448 -1.013 1.00 98.38 99 ALA A CA 1
ATOM 759 C C . ALA A 1 99 ? -11.095 8.222 -0.544 1.00 98.38 99 ALA A C 1
ATOM 761 O O . ALA A 1 99 ? -11.582 8.199 0.586 1.00 98.38 99 ALA A O 1
ATOM 762 N N . ARG A 1 100 ? -11.182 7.168 -1.369 1.00 98.56 100 ARG A N 1
ATOM 763 C CA . ARG A 1 100 ? -11.868 5.928 -0.969 1.00 98.56 100 ARG A CA 1
ATOM 764 C C . ARG A 1 100 ? -11.192 5.266 0.232 1.00 98.56 100 ARG A C 1
ATOM 766 O O . ARG A 1 100 ? -11.892 4.763 1.108 1.00 98.56 100 ARG A O 1
ATOM 773 N N . ALA A 1 101 ? -9.860 5.244 0.288 1.00 98.69 101 ALA A N 1
ATOM 774 C CA . ALA A 1 101 ? -9.122 4.657 1.405 1.00 98.69 101 ALA A CA 1
ATOM 775 C C . ALA A 1 101 ? -9.343 5.438 2.711 1.00 98.69 101 ALA A C 1
ATOM 777 O O . ALA A 1 101 ? -9.533 4.823 3.762 1.00 98.69 101 ALA A O 1
ATOM 778 N N . LEU A 1 102 ? -9.382 6.773 2.638 1.00 98.69 102 LEU A N 1
ATOM 779 C CA . LEU A 1 102 ? -9.689 7.645 3.777 1.00 98.69 102 LEU A CA 1
ATOM 780 C C . LEU A 1 102 ? -11.123 7.441 4.281 1.00 98.69 102 LEU A C 1
ATOM 782 O O . LEU A 1 102 ? -11.313 7.149 5.459 1.00 98.69 102 LEU A O 1
ATOM 786 N N . GLU A 1 103 ? -12.115 7.484 3.386 1.00 98.44 103 GLU A N 1
ATOM 787 C CA . GLU A 1 103 ? -13.524 7.218 3.721 1.00 98.44 103 GLU A CA 1
ATOM 788 C C . GLU A 1 103 ? -13.700 5.849 4.389 1.00 98.44 103 GLU A C 1
ATOM 790 O O . GLU A 1 103 ? -14.437 5.705 5.366 1.00 98.44 103 GLU A O 1
ATOM 795 N N . PHE A 1 104 ? -13.005 4.833 3.873 1.00 98.62 104 PHE A N 1
ATOM 796 C CA . PHE A 1 104 ? -13.051 3.485 4.421 1.00 98.62 104 PHE A CA 1
ATOM 797 C C . PHE A 1 104 ? -12.447 3.401 5.829 1.00 98.62 104 PHE A C 1
ATOM 799 O O . PHE A 1 104 ? -13.022 2.768 6.721 1.00 98.62 104 PHE A O 1
ATOM 806 N N . ALA A 1 105 ? -11.295 4.043 6.040 1.00 98.50 105 ALA A N 1
ATOM 807 C CA . ALA A 1 105 ? -10.648 4.106 7.344 1.00 98.50 105 ALA A CA 1
ATOM 808 C C . ALA A 1 105 ? -11.509 4.850 8.372 1.00 98.50 105 ALA A C 1
ATOM 810 O O . ALA A 1 105 ? -11.653 4.380 9.502 1.00 98.50 105 ALA A O 1
ATOM 811 N N . ASP A 1 106 ? -12.133 5.958 7.971 1.00 98.38 106 ASP A N 1
ATOM 812 C CA . ASP A 1 106 ? -13.048 6.725 8.814 1.00 98.38 106 ASP A CA 1
ATOM 813 C C . ASP A 1 106 ? -14.274 5.899 9.202 1.00 98.38 106 ASP A C 1
ATOM 815 O O . ASP A 1 106 ? -14.563 5.761 10.391 1.00 98.38 106 ASP A O 1
ATOM 819 N N . ALA A 1 107 ? -14.935 5.259 8.232 1.00 98.25 107 ALA A N 1
ATOM 820 C CA . ALA A 1 107 ? -16.080 4.389 8.493 1.00 98.25 107 ALA A CA 1
ATOM 821 C C . ALA A 1 107 ? -15.726 3.240 9.455 1.00 98.25 107 ALA A C 1
ATOM 823 O O . ALA A 1 107 ? -16.488 2.936 10.376 1.00 98.25 107 ALA A O 1
ATOM 824 N N . THR A 1 108 ? -14.549 2.634 9.279 1.00 98.12 108 THR A N 1
ATOM 825 C CA . THR A 1 108 ? -14.058 1.555 10.148 1.00 98.12 108 THR A CA 1
ATOM 826 C C . THR A 1 108 ? -13.797 2.054 11.571 1.00 98.12 108 THR A C 1
ATOM 828 O O . THR A 1 108 ? -14.239 1.426 12.534 1.00 98.12 108 THR A O 1
ATOM 831 N N . ALA A 1 109 ? -13.123 3.197 11.722 1.00 97.75 109 ALA A N 1
ATOM 832 C CA . ALA A 1 109 ? -12.836 3.788 13.026 1.00 97.75 109 ALA A CA 1
ATOM 833 C C . ALA A 1 109 ? -14.113 4.243 13.753 1.00 97.75 109 ALA A C 1
ATOM 835 O O . ALA A 1 109 ? -14.226 4.059 14.961 1.00 97.75 109 ALA A O 1
ATOM 836 N N . THR A 1 110 ? -15.099 4.781 13.029 1.00 98.06 110 THR A N 1
ATOM 837 C CA . THR A 1 110 ? -16.407 5.147 13.595 1.00 98.06 110 THR A CA 1
ATOM 838 C C . THR A 1 110 ? -17.180 3.928 14.090 1.00 98.06 110 THR A C 1
ATOM 840 O O . THR A 1 110 ? -17.789 3.984 15.156 1.00 98.06 110 THR A O 1
ATOM 843 N N . ALA A 1 111 ? -17.153 2.820 13.351 1.00 98.12 111 ALA A N 1
ATOM 844 C CA . ALA A 1 111 ? -17.846 1.598 13.751 1.00 98.12 111 ALA A CA 1
ATOM 845 C C . ALA A 1 111 ? -17.189 0.880 14.944 1.00 98.12 111 ALA A C 1
ATOM 847 O O . ALA A 1 111 ? -17.835 0.083 15.626 1.00 98.12 111 ALA A O 1
ATOM 848 N N . HIS A 1 112 ? -15.911 1.157 15.196 1.00 97.44 112 HIS A N 1
ATOM 849 C CA . HIS A 1 112 ? -15.101 0.492 16.211 1.00 97.44 112 HIS A CA 1
ATOM 850 C C . HIS A 1 112 ? -14.224 1.514 16.964 1.00 97.44 112 HIS A C 1
ATOM 852 O O . HIS A 1 112 ? -12.996 1.494 16.830 1.00 97.44 112 HIS A O 1
ATOM 858 N N . PRO A 1 113 ? -14.833 2.407 17.768 1.00 97.44 113 PRO A N 1
ATOM 859 C CA . PRO A 1 113 ? -14.132 3.543 18.375 1.00 97.44 113 PRO A CA 1
ATOM 860 C C . PRO A 1 113 ? -13.077 3.144 19.420 1.00 97.44 113 PRO A C 1
ATOM 862 O O . PRO A 1 113 ? -12.159 3.915 19.684 1.00 97.44 113 PRO A O 1
ATOM 865 N N . ASP A 1 114 ? -13.174 1.941 19.993 1.00 97.50 114 ASP A N 1
ATOM 866 C CA . ASP A 1 114 ? -12.243 1.440 21.017 1.00 97.50 114 ASP A CA 1
ATOM 867 C C . ASP A 1 114 ? -11.013 0.711 20.440 1.00 97.50 114 ASP A C 1
ATOM 869 O O . ASP A 1 114 ? -10.183 0.189 21.198 1.00 97.50 114 ASP A O 1
ATOM 873 N N . VAL A 1 115 ? -10.910 0.634 19.108 1.00 98.06 115 VAL A N 1
ATOM 874 C CA . VAL A 1 115 ? -9.861 -0.103 18.397 1.00 98.06 115 VAL A CA 1
ATOM 875 C C . VAL A 1 115 ? -8.772 0.843 17.891 1.00 98.06 115 VAL A C 1
ATOM 877 O O . VAL A 1 115 ? -9.031 1.812 17.183 1.00 98.06 115 VAL A O 1
ATOM 880 N N . GLU A 1 116 ? -7.527 0.509 18.212 1.00 97.81 116 GLU A N 1
ATOM 881 C CA . GLU A 1 116 ? -6.319 1.118 17.668 1.00 97.81 116 GLU A CA 1
ATOM 882 C C . GLU A 1 116 ? -5.966 0.448 16.338 1.00 97.81 116 GLU A C 1
ATOM 884 O O . GLU A 1 116 ? -5.744 -0.765 16.279 1.00 97.81 116 GLU A O 1
ATOM 889 N N . TRP A 1 117 ? -5.929 1.235 15.264 1.00 97.69 117 TRP A N 1
ATOM 890 C CA . TRP A 1 117 ? -5.785 0.731 13.900 1.00 97.69 117 TRP A CA 1
ATOM 891 C C . TRP A 1 117 ? -4.352 0.858 13.379 1.00 97.69 117 TRP A C 1
ATOM 893 O O . TRP A 1 117 ? -3.803 1.958 13.299 1.00 97.69 117 TRP A O 1
ATOM 903 N N . LEU A 1 118 ? -3.785 -0.273 12.959 1.00 98.06 118 LEU A N 1
ATOM 904 C CA . LEU A 1 118 ? -2.613 -0.347 12.092 1.00 98.06 118 LEU A CA 1
ATOM 905 C C . LEU A 1 118 ? -3.070 -0.400 10.629 1.00 98.06 118 LEU A C 1
ATOM 907 O O . LEU A 1 118 ? -3.856 -1.270 10.250 1.00 98.06 118 LEU A O 1
ATOM 911 N N . TYR A 1 119 ? -2.540 0.482 9.790 1.00 98.31 119 TYR A N 1
ATOM 912 C CA . TYR A 1 119 ? -2.755 0.439 8.346 1.00 98.31 119 TYR A CA 1
ATOM 913 C C . TYR A 1 119 ? -1.662 -0.400 7.694 1.00 98.31 119 TYR A C 1
ATOM 915 O O . TYR A 1 119 ? -0.486 -0.281 8.035 1.00 98.31 119 TYR A O 1
ATOM 923 N N . THR A 1 120 ? -2.020 -1.266 6.756 1.00 98.06 120 THR A N 1
ATOM 924 C CA . THR A 1 12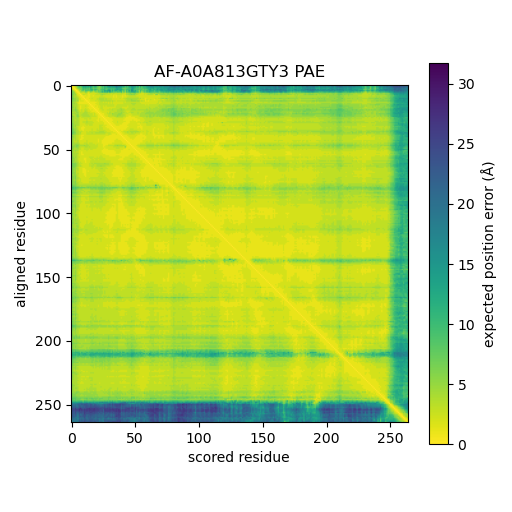0 ? -1.034 -2.105 6.074 1.00 98.06 120 THR A CA 1
ATOM 925 C C . THR A 1 120 ? -1.413 -2.376 4.632 1.00 98.06 120 THR A C 1
ATOM 927 O O . THR A 1 120 ? -2.555 -2.190 4.217 1.00 98.06 120 THR A O 1
ATOM 930 N N . GLY A 1 121 ? -0.437 -2.829 3.862 1.00 97.12 121 GLY A N 1
ATOM 931 C CA . GLY A 1 121 ? -0.625 -3.231 2.485 1.00 97.12 121 GLY A CA 1
ATOM 932 C C . GLY A 1 121 ? 0.700 -3.569 1.825 1.00 97.12 121 GLY A C 1
ATOM 933 O O . GLY 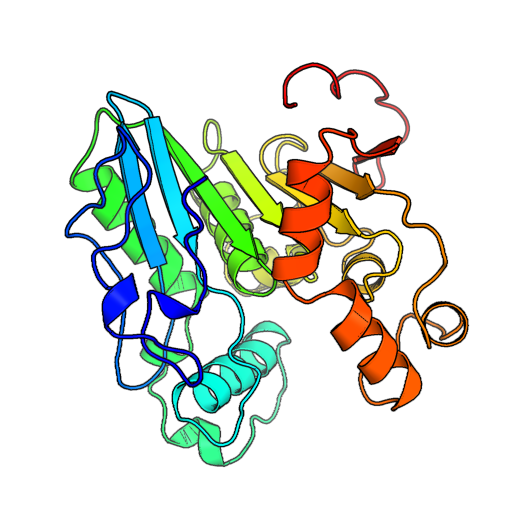A 1 121 ? 1.767 -3.504 2.439 1.00 97.12 121 GLY A O 1
ATOM 934 N N . HIS A 1 122 ? 0.608 -3.931 0.554 1.00 97.75 122 HIS A N 1
ATOM 935 C CA . HIS A 1 122 ? 1.741 -4.229 -0.307 1.00 97.75 122 HIS A CA 1
ATOM 936 C C . HIS A 1 122 ? 1.643 -3.402 -1.590 1.00 97.75 122 HIS A C 1
ATOM 938 O O . HIS A 1 122 ? 0.529 -3.253 -2.102 1.00 97.75 122 HIS A O 1
ATOM 944 N N . SER A 1 123 ? 2.764 -2.921 -2.141 1.00 97.50 123 SER A N 1
ATOM 945 C CA . SER A 1 123 ? 2.767 -2.146 -3.393 1.00 97.50 123 SER A CA 1
ATOM 946 C C . SER A 1 123 ? 1.851 -0.917 -3.281 1.00 97.50 123 SER A C 1
ATOM 948 O O . SER A 1 123 ? 1.913 -0.194 -2.284 1.00 97.50 123 SER A O 1
ATOM 950 N N . LEU A 1 124 ? 0.925 -0.715 -4.223 1.00 97.94 124 LEU A N 1
ATOM 951 C CA . LEU A 1 124 ? -0.133 0.300 -4.142 1.00 97.94 124 LEU A CA 1
ATOM 952 C C . LEU A 1 124 ? -0.861 0.323 -2.781 1.00 97.94 124 LEU A C 1
ATOM 954 O O . LEU A 1 124 ? -1.111 1.390 -2.229 1.00 97.94 124 LEU A O 1
ATOM 958 N N . GLY A 1 125 ? -1.141 -0.835 -2.176 1.00 98.25 125 GLY A N 1
ATOM 959 C CA . GLY A 1 125 ? -1.795 -0.904 -0.866 1.00 98.25 125 GLY A CA 1
ATOM 960 C C . GLY A 1 125 ? -0.920 -0.368 0.273 1.00 98.25 125 GLY A C 1
ATOM 961 O O . GLY A 1 125 ? -1.434 0.198 1.235 1.00 98.25 125 GLY A O 1
ATOM 962 N N . ALA A 1 126 ? 0.406 -0.508 0.167 1.00 98.38 126 ALA A N 1
ATOM 963 C CA . ALA A 1 126 ? 1.347 0.068 1.127 1.00 98.38 126 ALA A CA 1
ATOM 964 C C . ALA A 1 126 ? 1.386 1.600 1.020 1.00 98.38 126 ALA A C 1
ATOM 966 O O . ALA A 1 126 ? 1.437 2.273 2.049 1.00 98.38 126 ALA A O 1
ATOM 967 N N . LEU A 1 127 ? 1.304 2.146 -0.200 1.00 98.62 127 LEU A N 1
ATOM 968 C CA . LEU A 1 127 ? 1.141 3.584 -0.422 1.00 98.62 127 LEU A CA 1
ATOM 969 C C . LEU A 1 127 ? -0.151 4.089 0.224 1.00 98.62 127 LEU A C 1
ATOM 971 O O . LEU A 1 127 ? -0.103 5.031 1.013 1.00 98.62 127 LEU A O 1
ATOM 975 N N . LEU A 1 128 ? -1.289 3.434 -0.033 1.00 98.75 128 LEU A N 1
ATOM 976 C CA . LEU A 1 128 ? -2.574 3.842 0.547 1.00 98.75 128 LEU A CA 1
ATOM 977 C C . LEU A 1 128 ? -2.548 3.800 2.078 1.00 98.75 128 LEU A C 1
ATOM 979 O O . LEU A 1 128 ? -2.992 4.747 2.723 1.00 98.75 128 LEU A O 1
ATOM 983 N N . ALA A 1 129 ? -1.968 2.749 2.665 1.00 98.62 129 ALA A N 1
ATOM 984 C CA . ALA A 1 129 ? -1.807 2.637 4.112 1.00 98.62 129 ALA A CA 1
ATOM 985 C C . ALA A 1 129 ? -1.044 3.829 4.711 1.00 98.62 129 ALA A C 1
ATOM 987 O O . ALA A 1 129 ? -1.447 4.366 5.743 1.00 98.62 129 ALA A O 1
ATOM 988 N N . GLN A 1 130 ? 0.039 4.258 4.057 1.00 98.62 130 GLN A N 1
ATOM 989 C CA . GLN A 1 130 ? 0.855 5.379 4.520 1.00 98.62 130 GLN A CA 1
ATOM 990 C C . GLN A 1 130 ? 0.162 6.728 4.343 1.00 98.62 130 GLN A C 1
ATOM 992 O O . GLN A 1 130 ? 0.219 7.548 5.256 1.00 98.62 130 GLN A O 1
ATOM 997 N N . VAL A 1 131 ? -0.534 6.949 3.223 1.00 98.62 131 VAL A N 1
ATOM 998 C CA . VAL A 1 131 ? -1.340 8.165 3.017 1.00 98.62 131 VAL A CA 1
ATOM 999 C C . VAL A 1 131 ? -2.431 8.268 4.085 1.00 98.62 131 VAL A C 1
ATOM 1001 O O . VAL A 1 131 ? -2.598 9.322 4.695 1.00 98.62 131 VAL A O 1
ATOM 1004 N N . VAL A 1 132 ? -3.139 7.169 4.367 1.00 98.69 132 VAL A N 1
ATOM 1005 C CA . VAL A 1 132 ? -4.193 7.144 5.390 1.00 98.69 132 VAL A CA 1
ATOM 1006 C C . VAL A 1 132 ? -3.631 7.432 6.782 1.00 98.69 132 VAL A C 1
ATOM 1008 O O . VAL A 1 132 ? -4.195 8.259 7.498 1.00 98.69 132 VAL A O 1
ATOM 1011 N N . ALA A 1 133 ? -2.517 6.802 7.169 1.00 98.25 133 ALA A N 1
ATOM 1012 C CA . ALA A 1 133 ? -1.871 7.103 8.447 1.00 98.25 133 ALA A CA 1
ATOM 1013 C C . ALA A 1 133 ? -1.439 8.579 8.521 1.00 98.25 133 ALA A C 1
ATOM 1015 O O . ALA A 1 133 ? -1.757 9.264 9.489 1.00 98.25 133 ALA A O 1
ATOM 1016 N N . ALA A 1 134 ? -0.805 9.108 7.471 1.00 97.69 134 ALA A N 1
ATOM 1017 C CA . ALA A 1 134 ? -0.394 10.508 7.414 1.00 97.69 134 ALA A CA 1
ATOM 1018 C C . ALA A 1 134 ? -1.573 11.472 7.647 1.00 97.69 134 ALA A C 1
ATOM 1020 O O . ALA A 1 134 ? -1.508 12.309 8.547 1.00 97.69 134 ALA A O 1
ATOM 1021 N N . VAL A 1 135 ? -2.674 11.313 6.900 1.00 98.12 135 VAL A N 1
ATOM 1022 C CA . VAL A 1 135 ? -3.869 12.178 6.993 1.00 98.12 135 VAL A CA 1
ATOM 1023 C C . VAL A 1 135 ? -4.544 12.098 8.357 1.00 98.12 135 VAL A C 1
ATOM 1025 O O . VAL A 1 135 ? -4.996 13.112 8.886 1.00 98.12 135 VAL A O 1
ATOM 1028 N N . ARG A 1 136 ? -4.595 10.908 8.957 1.00 97.00 136 ARG A N 1
ATOM 1029 C CA . ARG A 1 136 ? -5.215 10.717 10.274 1.00 97.00 136 ARG A CA 1
ATOM 1030 C C . ARG A 1 136 ? -4.348 11.207 11.436 1.00 97.00 136 ARG A C 1
ATOM 1032 O O . ARG A 1 136 ? -4.856 11.349 12.546 1.00 97.00 136 ARG A O 1
ATOM 1039 N N . GLY A 1 137 ? -3.073 11.499 11.183 1.00 94.38 137 GLY A N 1
ATOM 1040 C CA . GLY A 1 137 ? -2.189 12.196 12.110 1.00 94.38 137 GLY A CA 1
ATOM 1041 C C . GLY A 1 137 ? -1.677 11.342 13.273 1.00 94.38 137 GLY A C 1
ATOM 1042 O O . GLY A 1 137 ? -1.681 10.108 13.241 1.00 94.38 137 GLY A O 1
ATOM 1043 N N . THR A 1 138 ? -1.177 12.026 14.304 1.00 88.62 138 THR A N 1
ATOM 1044 C CA . THR A 1 138 ? -0.434 11.437 15.426 1.00 88.62 138 THR A CA 1
ATOM 1045 C C . THR A 1 138 ? -1.167 10.270 16.091 1.00 88.62 138 THR A C 1
ATOM 1047 O O . THR A 1 138 ? -2.351 10.357 16.402 1.00 88.62 138 THR A O 1
ATOM 1050 N N . GLY A 1 139 ? -0.435 9.187 16.365 1.00 88.75 139 GLY A N 1
ATOM 1051 C CA . GLY A 1 139 ? -0.971 7.984 17.013 1.00 88.75 139 GLY A CA 1
ATOM 1052 C C . GLY A 1 139 ? -1.525 6.940 16.043 1.00 88.75 139 GLY A C 1
ATOM 1053 O O . GLY A 1 139 ? -1.876 5.845 16.471 1.00 88.75 139 GLY A O 1
ATOM 1054 N N . THR A 1 140 ? -1.560 7.236 14.742 1.00 95.31 140 THR A N 1
ATOM 1055 C CA . THR A 1 140 ? -1.811 6.228 13.707 1.00 95.31 140 THR A CA 1
ATOM 1056 C C . THR A 1 140 ? -0.508 5.655 13.172 1.00 95.31 140 THR A C 1
ATOM 1058 O O . THR A 1 140 ? 0.491 6.365 13.080 1.00 95.31 140 THR A O 1
ATOM 1061 N N . LEU A 1 141 ? -0.506 4.364 12.840 1.00 97.62 141 LEU A N 1
ATOM 1062 C CA . LEU A 1 141 ? 0.683 3.666 12.359 1.00 97.62 141 LEU A CA 1
ATOM 1063 C C . LEU A 1 141 ? 0.403 2.994 11.020 1.00 97.62 141 LEU A C 1
ATOM 1065 O O . LEU A 1 141 ? -0.656 2.390 10.842 1.00 97.62 141 LEU A O 1
ATOM 1069 N N . ALA A 1 142 ? 1.373 3.046 10.111 1.00 98.19 142 ALA A N 1
ATOM 1070 C CA . ALA A 1 142 ? 1.374 2.274 8.877 1.00 98.19 142 ALA A CA 1
ATOM 1071 C C . ALA A 1 142 ? 2.572 1.321 8.819 1.00 98.19 142 ALA A C 1
ATOM 1073 O O . ALA A 1 142 ? 3.709 1.721 9.064 1.00 98.19 142 ALA A O 1
ATOM 1074 N N . LEU A 1 143 ? 2.311 0.074 8.429 1.00 97.81 143 LEU A N 1
ATOM 1075 C CA . LEU A 1 143 ? 3.324 -0.916 8.077 1.00 97.81 143 LEU A CA 1
ATOM 1076 C C . LEU A 1 143 ? 3.106 -1.370 6.634 1.00 97.81 143 LEU A C 1
ATOM 1078 O O . LEU A 1 143 ? 2.170 -2.116 6.346 1.00 97.81 143 LEU A O 1
ATOM 1082 N N . GLY A 1 144 ? 3.964 -0.922 5.727 1.00 97.44 144 GLY A N 1
ATOM 1083 C CA . GLY A 1 144 ? 3.913 -1.257 4.309 1.00 97.44 144 GLY A CA 1
ATOM 1084 C C . GLY A 1 144 ? 4.966 -2.283 3.900 1.00 97.44 144 GLY A C 1
ATOM 1085 O O . GLY A 1 144 ? 6.049 -2.346 4.478 1.00 97.44 144 GLY A O 1
ATOM 1086 N N . PHE A 1 145 ? 4.670 -3.046 2.853 1.00 97.88 145 PHE A N 1
ATOM 1087 C CA . PHE A 1 145 ? 5.641 -3.884 2.152 1.00 97.88 145 PHE A CA 1
ATOM 1088 C C . PHE A 1 145 ? 5.815 -3.353 0.735 1.00 97.88 145 PHE A C 1
ATOM 1090 O O . PHE A 1 145 ? 4.839 -3.283 -0.009 1.00 97.88 145 PHE A O 1
ATOM 1097 N N . SER A 1 146 ? 7.042 -2.992 0.372 1.00 97.69 146 SER A N 1
ATOM 1098 C CA . SER A 1 146 ? 7.362 -2.452 -0.949 1.00 97.69 146 SER A CA 1
ATOM 1099 C C . SER A 1 146 ? 6.446 -1.308 -1.394 1.00 97.69 146 SER A C 1
ATOM 1101 O O . SER A 1 146 ? 5.702 -1.429 -2.366 1.00 97.69 146 SER A O 1
ATOM 1103 N N . ALA A 1 147 ? 6.404 -0.217 -0.628 1.00 98.06 147 ALA A N 1
ATOM 1104 C CA . ALA A 1 147 ? 5.652 0.949 -1.081 1.00 98.06 147 ALA A CA 1
ATOM 1105 C C . ALA A 1 147 ? 6.368 1.612 -2.275 1.00 98.06 147 ALA A C 1
ATOM 1107 O O . ALA A 1 147 ? 7.588 1.724 -2.260 1.00 98.06 147 ALA A O 1
ATOM 1108 N N . PRO A 1 148 ? 5.637 2.085 -3.294 1.00 97.50 148 PRO A N 1
ATOM 1109 C CA . PRO A 1 148 ? 6.179 3.039 -4.263 1.00 97.50 148 PRO A CA 1
ATOM 1110 C C . PRO A 1 148 ? 6.406 4.415 -3.596 1.00 97.50 148 PRO A C 1
ATOM 1112 O O . PRO A 1 148 ? 6.103 4.579 -2.408 1.00 97.50 148 PRO A O 1
ATOM 1115 N N . PRO A 1 149 ? 6.890 5.438 -4.326 1.00 97.25 149 PRO A N 1
ATOM 1116 C CA . PRO A 1 149 ? 6.902 6.815 -3.836 1.00 97.25 149 PRO A CA 1
ATOM 1117 C C . PRO A 1 149 ? 5.570 7.271 -3.221 1.00 97.25 149 PRO A C 1
ATOM 1119 O O . PRO A 1 149 ? 4.530 7.264 -3.875 1.00 97.25 149 PRO A O 1
ATOM 1122 N N . VAL A 1 150 ? 5.596 7.721 -1.963 1.00 98.12 150 VAL A N 1
ATOM 1123 C CA . VAL A 1 150 ? 4.385 8.133 -1.222 1.00 98.12 150 VAL A CA 1
ATOM 1124 C C . VAL A 1 150 ? 4.312 9.651 -1.054 1.00 98.12 150 VAL A C 1
ATOM 1126 O O . VAL A 1 150 ? 3.233 10.239 -1.129 1.00 98.12 150 VAL A O 1
ATOM 1129 N N . ALA A 1 151 ? 5.451 10.317 -0.856 1.00 97.44 151 ALA A N 1
ATOM 1130 C CA . ALA A 1 151 ? 5.517 11.760 -0.645 1.00 97.44 151 ALA A CA 1
ATOM 1131 C C . ALA A 1 151 ? 4.890 12.587 -1.790 1.00 97.44 151 ALA A C 1
ATOM 1133 O O . ALA A 1 151 ? 4.180 13.548 -1.480 1.00 97.44 151 ALA A O 1
ATOM 1134 N N . PRO A 1 152 ? 5.077 12.250 -3.087 1.00 97.56 152 PRO A N 1
ATOM 1135 C CA . PRO A 1 152 ? 4.375 12.939 -4.172 1.00 97.56 152 PRO A CA 1
ATOM 1136 C C . PRO A 1 152 ? 2.852 12.817 -4.061 1.00 97.56 152 PRO A C 1
ATOM 1138 O O . PRO A 1 152 ? 2.154 13.815 -4.208 1.00 97.56 152 PRO A O 1
ATOM 1141 N N . VAL A 1 153 ? 2.339 11.633 -3.712 1.00 98.00 153 VAL A N 1
ATOM 1142 C CA . VAL A 1 153 ? 0.894 11.413 -3.562 1.00 98.00 153 VAL A CA 1
ATOM 1143 C C . VAL A 1 153 ? 0.326 12.204 -2.389 1.00 98.00 153 VAL A C 1
ATOM 1145 O O . VAL A 1 153 ? -0.712 12.843 -2.537 1.00 98.00 153 VAL A O 1
ATOM 1148 N N . ILE A 1 154 ? 1.021 12.241 -1.247 1.00 97.75 154 ILE A N 1
ATOM 1149 C CA . ILE A 1 154 ? 0.614 13.078 -0.109 1.00 97.75 154 ILE A CA 1
ATOM 1150 C C . ILE A 1 154 ? 0.528 14.549 -0.535 1.00 97.75 154 ILE A C 1
ATOM 1152 O O . ILE A 1 154 ? -0.490 15.186 -0.278 1.00 97.75 154 ILE A O 1
ATOM 1156 N N . ARG A 1 155 ? 1.544 15.080 -1.228 1.00 97.00 155 ARG A N 1
ATOM 1157 C CA . ARG A 1 155 ? 1.544 16.482 -1.685 1.00 97.00 155 ARG A CA 1
ATOM 1158 C C . ARG A 1 155 ? 0.433 16.794 -2.685 1.00 97.00 155 ARG A C 1
ATOM 1160 O O . ARG A 1 155 ? -0.133 17.879 -2.634 1.00 97.00 155 ARG A O 1
ATOM 1167 N N . ASN A 1 156 ? 0.151 15.870 -3.599 1.00 97.06 156 ASN A N 1
ATOM 1168 C CA . ASN A 1 156 ? -0.778 16.111 -4.703 1.00 97.06 156 ASN A CA 1
ATOM 1169 C C . ASN A 1 156 ? -2.244 15.869 -4.316 1.00 97.06 156 ASN A C 1
ATOM 1171 O O . ASN A 1 156 ? -3.134 16.499 -4.881 1.00 97.06 156 ASN A O 1
ATOM 1175 N N . HIS A 1 157 ? -2.504 14.966 -3.367 1.00 96.50 157 HIS A N 1
ATOM 1176 C CA . HIS A 1 157 ? -3.861 14.523 -3.020 1.00 96.50 157 HIS A CA 1
ATOM 1177 C C . HIS A 1 157 ? -4.293 14.910 -1.603 1.00 96.50 157 HIS A C 1
ATOM 1179 O O . HIS A 1 157 ? -5.414 14.612 -1.194 1.00 96.50 157 HIS A O 1
ATOM 1185 N N . THR A 1 158 ? -3.426 15.571 -0.837 1.00 96.00 158 THR A N 1
ATOM 1186 C CA . THR A 1 158 ? -3.729 16.043 0.518 1.00 96.00 158 THR A CA 1
ATOM 1187 C C . THR A 1 158 ? -3.171 17.451 0.722 1.00 96.00 158 THR A C 1
ATOM 1189 O O . THR A 1 158 ? -2.450 17.976 -0.120 1.00 96.00 158 THR A O 1
ATOM 1192 N N . SER A 1 159 ? -3.485 18.077 1.855 1.00 96.19 159 SER A N 1
ATOM 1193 C CA . SER A 1 159 ? -2.903 19.366 2.250 1.00 96.19 159 SER A CA 1
ATOM 1194 C C . SER A 1 159 ? -1.670 19.228 3.154 1.00 96.19 159 SER A C 1
ATOM 1196 O O . SER A 1 159 ? -1.277 20.203 3.793 1.00 96.19 159 SER A O 1
ATOM 1198 N N . LEU A 1 160 ? -1.116 18.020 3.299 1.00 97.31 160 LEU A N 1
ATOM 1199 C CA . LEU A 1 160 ? -0.015 17.745 4.219 1.00 97.31 160 LEU A CA 1
ATOM 1200 C C . LEU A 1 160 ? 1.351 17.923 3.557 1.00 97.31 160 LEU A C 1
ATOM 1202 O O . LEU A 1 160 ? 1.554 17.578 2.393 1.00 97.31 160 LEU A O 1
ATOM 1206 N N . ASP A 1 161 ? 2.314 18.385 4.352 1.00 96.81 161 ASP A N 1
ATOM 1207 C CA . ASP A 1 161 ? 3.728 18.344 3.999 1.00 96.81 161 ASP A CA 1
ATOM 1208 C C . ASP A 1 161 ? 4.343 17.026 4.506 1.00 96.81 161 ASP A C 1
ATOM 1210 O O . ASP A 1 161 ? 4.476 16.847 5.725 1.00 96.81 161 ASP A O 1
ATOM 1214 N N . PRO A 1 162 ? 4.748 16.102 3.612 1.00 95.75 162 PRO A N 1
ATOM 1215 C CA . PRO A 1 162 ? 5.298 14.814 4.019 1.00 95.75 162 PRO A CA 1
ATOM 1216 C C . PRO A 1 162 ? 6.599 14.931 4.823 1.00 95.75 162 PRO A C 1
ATOM 1218 O O . PRO A 1 162 ? 6.942 13.992 5.534 1.00 95.75 162 PRO A O 1
ATOM 1221 N N . THR A 1 163 ? 7.312 16.061 4.755 1.00 94.44 163 THR A N 1
ATOM 1222 C CA . THR A 1 163 ? 8.554 16.280 5.520 1.00 94.44 163 THR A CA 1
ATOM 1223 C C . THR A 1 163 ? 8.307 16.571 7.002 1.00 94.44 163 THR A C 1
ATOM 1225 O O . THR A 1 163 ? 9.225 16.482 7.814 1.00 94.44 163 THR A O 1
ATOM 1228 N N . THR A 1 164 ? 7.063 16.891 7.369 1.00 94.75 164 THR A N 1
ATOM 1229 C CA . THR A 1 164 ? 6.657 17.180 8.753 1.00 94.75 164 THR A CA 1
ATOM 1230 C C . THR A 1 164 ? 6.134 15.949 9.495 1.00 94.75 164 THR A C 1
ATOM 1232 O O . THR A 1 164 ? 5.856 16.020 10.694 1.00 94.75 164 THR A O 1
ATOM 1235 N N . LEU A 1 165 ? 5.984 14.819 8.797 1.00 94.38 165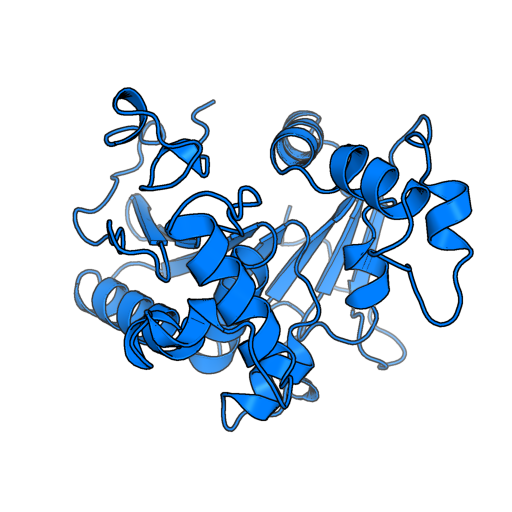 LEU A N 1
ATOM 1236 C CA . LEU A 1 165 ? 5.418 13.601 9.364 1.00 94.38 165 LEU A CA 1
ATOM 1237 C C . LEU A 1 165 ? 6.428 12.914 10.300 1.00 94.38 165 LEU A C 1
ATOM 1239 O O . LEU A 1 165 ? 7.623 12.863 9.996 1.00 94.38 165 LEU A O 1
ATOM 1243 N N . PRO A 1 166 ? 5.988 12.371 11.452 1.00 93.50 166 PRO A N 1
ATOM 1244 C CA . PRO A 1 166 ? 6.877 11.636 12.336 1.00 93.50 166 PRO A CA 1
ATOM 1245 C C . PRO A 1 166 ? 7.458 10.419 11.619 1.00 93.50 166 PRO A C 1
ATOM 1247 O O . PRO A 1 166 ? 6.725 9.556 11.143 1.00 93.50 166 PRO A O 1
ATOM 1250 N N . ALA A 1 167 ? 8.783 10.293 11.624 1.00 88.50 167 ALA A N 1
ATOM 1251 C CA . ALA A 1 167 ? 9.464 9.258 10.852 1.00 88.50 167 ALA A CA 1
ATOM 1252 C C . ALA A 1 167 ? 9.017 7.817 11.165 1.00 88.50 167 ALA A C 1
ATOM 1254 O O . ALA A 1 167 ? 9.081 6.952 10.303 1.00 88.50 167 ALA A O 1
ATOM 1255 N N . TRP A 1 168 ? 8.563 7.547 12.391 1.00 92.56 168 TRP A N 1
ATOM 1256 C CA . TRP A 1 168 ? 8.097 6.219 12.813 1.00 92.56 168 TRP A CA 1
ATOM 1257 C C . TRP A 1 168 ? 6.577 6.043 12.734 1.00 92.56 168 TRP A C 1
ATOM 1259 O O . TRP A 1 168 ? 6.056 5.019 13.166 1.00 92.56 168 TRP A O 1
ATOM 1269 N N . GLN A 1 169 ? 5.857 7.024 12.183 1.00 95.62 169 GLN A N 1
ATOM 1270 C CA . GLN A 1 169 ? 4.432 6.893 11.883 1.00 95.62 169 GLN A CA 1
ATOM 1271 C C . GLN A 1 169 ? 4.196 5.893 10.742 1.00 95.62 169 GLN A C 1
ATOM 1273 O O . GLN A 1 169 ? 3.203 5.169 10.734 1.00 95.62 169 GLN A O 1
ATOM 1278 N N . ALA A 1 170 ? 5.127 5.831 9.791 1.00 97.00 170 ALA A N 1
ATOM 1279 C CA . ALA A 1 170 ? 5.103 4.913 8.667 1.00 97.00 170 ALA A CA 1
ATOM 1280 C C . ALA A 1 170 ? 6.416 4.128 8.606 1.00 97.00 170 ALA A C 1
ATOM 1282 O O . ALA A 1 170 ? 7.497 4.713 8.639 1.00 97.00 170 ALA A O 1
ATOM 1283 N N . LEU A 1 171 ? 6.314 2.806 8.491 1.00 97.25 171 LEU A N 1
ATOM 1284 C CA . LEU A 1 171 ? 7.440 1.910 8.261 1.00 97.25 171 LEU A CA 1
ATOM 1285 C C . LEU A 1 171 ? 7.206 1.124 6.973 1.00 97.25 171 LEU A C 1
ATOM 1287 O O . LEU A 1 171 ? 6.183 0.454 6.834 1.00 97.25 171 LEU A O 1
ATOM 1291 N N . THR A 1 172 ? 8.168 1.159 6.054 1.00 97.75 172 THR A N 1
ATOM 1292 C CA . THR A 1 172 ? 8.144 0.328 4.844 1.00 97.75 172 THR A CA 1
ATOM 1293 C C . THR A 1 172 ? 9.228 -0.731 4.889 1.00 97.75 172 THR A C 1
ATOM 1295 O O . THR A 1 172 ? 10.387 -0.424 5.146 1.00 97.75 172 THR A O 1
ATOM 1298 N N . LEU A 1 173 ? 8.866 -1.975 4.598 1.00 97.75 173 LEU A N 1
ATOM 1299 C CA . LEU A 1 173 ? 9.799 -3.088 4.507 1.00 97.75 173 LEU A CA 1
ATOM 1300 C C . LEU A 1 173 ? 10.084 -3.429 3.038 1.00 97.75 173 LEU A C 1
ATOM 1302 O O . LEU A 1 173 ? 9.148 -3.608 2.254 1.00 97.75 173 LEU A O 1
ATOM 1306 N N . TYR A 1 174 ? 11.359 -3.569 2.680 1.00 97.94 174 TYR A N 1
ATOM 1307 C CA . TYR A 1 174 ? 11.822 -3.882 1.326 1.00 97.94 174 TYR A CA 1
ATOM 1308 C C . TYR A 1 174 ? 12.690 -5.139 1.282 1.00 97.94 174 TYR A C 1
ATOM 1310 O O . TYR A 1 174 ? 13.485 -5.399 2.183 1.00 97.94 174 TYR A O 1
ATOM 1318 N N . ASN A 1 175 ? 12.568 -5.890 0.192 1.00 97.06 175 ASN A N 1
ATOM 1319 C CA . ASN A 1 175 ? 13.650 -6.709 -0.336 1.00 97.06 175 ASN A CA 1
ATOM 1320 C C . ASN A 1 175 ? 14.694 -5.758 -0.952 1.00 97.06 175 ASN A C 1
ATOM 1322 O O . ASN A 1 175 ? 14.304 -4.816 -1.641 1.00 97.06 175 ASN A O 1
ATOM 1326 N N . GLU A 1 176 ? 15.991 -5.961 -0.695 1.00 96.31 176 GLU A N 1
ATOM 1327 C CA . GLU A 1 176 ? 17.041 -5.067 -1.212 1.00 96.31 176 GLU A CA 1
ATOM 1328 C C . GLU A 1 176 ? 17.016 -4.911 -2.734 1.00 96.31 176 GLU A C 1
ATOM 1330 O O . GLU A 1 176 ? 17.307 -3.820 -3.219 1.00 96.31 176 GLU A O 1
ATOM 1335 N N . TRP A 1 177 ? 16.585 -5.958 -3.441 1.00 97.19 177 TRP A N 1
ATOM 1336 C CA . TRP A 1 177 ? 16.523 -6.025 -4.899 1.00 97.19 177 TRP A CA 1
ATOM 1337 C C . TRP A 1 177 ? 15.167 -5.620 -5.488 1.00 97.19 177 TRP A C 1
ATOM 1339 O O . TRP A 1 177 ? 14.961 -5.765 -6.688 1.00 97.19 177 TRP A O 1
ATOM 1349 N N . ASP A 1 178 ? 14.198 -5.179 -4.683 1.00 97.69 178 ASP A N 1
ATOM 1350 C CA . ASP A 1 178 ? 12.924 -4.697 -5.229 1.00 97.69 178 ASP A CA 1
ATOM 1351 C C . ASP A 1 178 ? 13.111 -3.334 -5.919 1.00 97.69 178 ASP A C 1
ATOM 1353 O O . ASP A 1 178 ? 13.480 -2.377 -5.232 1.00 97.69 178 ASP A O 1
ATOM 1357 N N . PRO A 1 179 ? 12.824 -3.196 -7.231 1.00 96.75 179 PRO A N 1
ATOM 1358 C CA . PRO A 1 179 ? 12.955 -1.927 -7.946 1.00 96.75 179 PRO A CA 1
ATOM 1359 C C . PRO A 1 179 ? 12.215 -0.754 -7.284 1.00 96.75 179 PRO A C 1
ATOM 1361 O O . PRO A 1 179 ? 12.735 0.363 -7.263 1.00 96.75 179 PRO A O 1
ATOM 1364 N N . LEU A 1 180 ? 11.059 -0.994 -6.649 1.00 96.06 180 LEU A N 1
ATOM 1365 C CA . LEU A 1 180 ? 10.309 0.080 -5.986 1.00 96.06 180 LEU A CA 1
ATOM 1366 C C . LEU A 1 180 ? 11.061 0.695 -4.807 1.00 96.06 180 LEU A C 1
ATOM 1368 O O . LEU A 1 180 ? 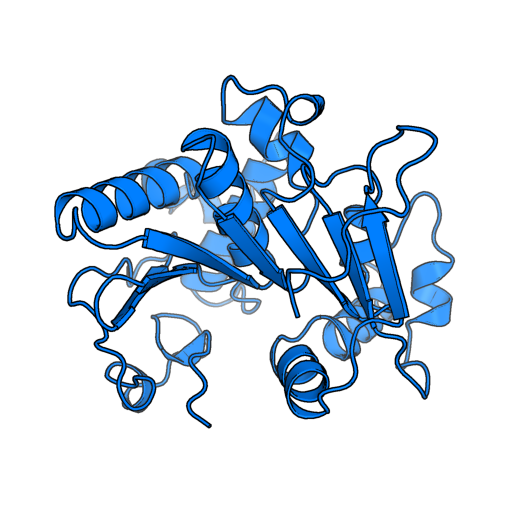10.830 1.857 -4.482 1.00 96.06 180 LEU A O 1
ATOM 1372 N N . ARG A 1 181 ? 11.989 -0.039 -4.180 1.00 95.50 181 ARG A N 1
ATOM 1373 C CA . ARG A 1 181 ? 12.861 0.515 -3.135 1.00 95.50 181 ARG A CA 1
ATOM 1374 C C . ARG A 1 181 ? 13.662 1.702 -3.664 1.00 95.50 181 ARG A C 1
ATOM 1376 O O . ARG A 1 181 ? 13.836 2.692 -2.956 1.00 95.50 181 ARG A O 1
ATOM 1383 N N . TYR A 1 182 ? 14.164 1.585 -4.888 1.00 93.31 182 TYR A N 1
ATOM 1384 C CA . TYR A 1 182 ? 14.994 2.602 -5.519 1.00 93.31 182 TYR A CA 1
ATOM 1385 C C . TYR A 1 182 ? 14.155 3.790 -5.977 1.00 93.31 182 TYR A C 1
ATOM 1387 O O . TYR A 1 182 ? 14.538 4.929 -5.723 1.00 93.31 182 TYR A O 1
ATOM 1395 N N . GLU A 1 183 ? 12.978 3.535 -6.554 1.00 93.25 183 GLU A N 1
ATOM 1396 C CA . GLU A 1 183 ? 12.024 4.594 -6.905 1.00 93.25 183 GLU A CA 1
ATOM 1397 C C . GLU A 1 183 ? 11.584 5.392 -5.669 1.00 93.25 183 GLU A C 1
ATOM 1399 O O . GLU A 1 183 ? 11.546 6.622 -5.689 1.00 93.25 183 GLU A O 1
ATOM 1404 N N . ALA A 1 184 ? 11.297 4.698 -4.565 1.00 95.12 184 ALA A N 1
ATOM 1405 C CA . ALA A 1 184 ? 10.817 5.297 -3.325 1.00 95.12 184 ALA A CA 1
ATOM 1406 C C . ALA A 1 184 ? 11.909 5.988 -2.489 1.00 95.12 184 ALA A C 1
ATOM 1408 O O . ALA A 1 184 ? 11.585 6.631 -1.484 1.00 95.12 184 ALA A O 1
ATOM 1409 N N . LYS A 1 185 ? 13.188 5.879 -2.867 1.00 92.94 185 LYS A N 1
ATOM 1410 C CA . LYS A 1 185 ? 14.318 6.434 -2.110 1.00 92.94 185 LYS A CA 1
ATOM 1411 C C . LYS A 1 185 ? 14.168 7.945 -1.921 1.00 92.94 185 LYS A C 1
ATOM 1413 O O . LYS A 1 185 ? 14.038 8.699 -2.883 1.00 92.94 185 LYS A O 1
ATOM 1418 N N . GLY A 1 186 ? 14.176 8.397 -0.666 1.00 92.31 186 GLY A N 1
ATOM 1419 C CA . GLY A 1 186 ? 13.923 9.803 -0.314 1.00 92.31 186 GLY A CA 1
ATOM 1420 C C . GLY A 1 186 ? 12.491 10.303 -0.582 1.00 92.31 186 GLY A C 1
ATOM 1421 O O . GLY A 1 186 ? 12.223 11.494 -0.429 1.00 92.31 186 GLY A O 1
ATOM 1422 N N . GLN A 1 187 ? 11.563 9.421 -0.968 1.00 95.94 187 GLN A N 1
ATOM 1423 C CA . GLN A 1 187 ? 10.169 9.748 -1.298 1.00 95.94 187 GLN A CA 1
ATOM 1424 C C . GLN A 1 187 ? 9.152 9.057 -0.374 1.00 95.94 187 GLN A C 1
ATOM 1426 O O . GLN A 1 187 ? 7.961 8.998 -0.690 1.00 95.94 187 GLN A O 1
ATOM 1431 N N . LEU A 1 188 ? 9.595 8.557 0.781 1.00 96.12 188 LEU A N 1
ATOM 1432 C CA . LEU A 1 188 ? 8.732 8.000 1.824 1.00 96.12 188 LEU A CA 1
ATOM 1433 C C . LEU A 1 188 ? 8.558 9.008 2.976 1.00 96.12 188 LEU A C 1
ATOM 1435 O O . LEU A 1 188 ? 9.534 9.643 3.371 1.00 96.12 188 LEU A O 1
ATOM 1439 N N . PRO A 1 189 ? 7.355 9.136 3.563 1.00 93.62 189 PRO A N 1
ATOM 1440 C CA . PRO A 1 189 ? 7.089 9.997 4.721 1.00 93.62 189 PRO A CA 1
ATOM 1441 C C . PRO A 1 189 ? 7.623 9.443 6.058 1.00 93.62 189 PRO A C 1
ATOM 1443 O O . PRO A 1 189 ? 7.347 10.012 7.110 1.00 93.62 189 PRO A O 1
ATOM 1446 N N . GLY A 1 190 ? 8.328 8.309 6.048 1.00 93.56 190 GLY A N 1
ATOM 1447 C CA . GLY A 1 190 ? 8.713 7.588 7.257 1.00 93.56 190 GLY A CA 1
ATOM 1448 C C . GLY A 1 190 ? 10.010 6.796 7.125 1.00 93.56 190 GLY A C 1
ATOM 1449 O O . GLY A 1 190 ? 10.893 7.126 6.331 1.00 93.56 190 GLY A O 1
ATOM 1450 N N . ALA A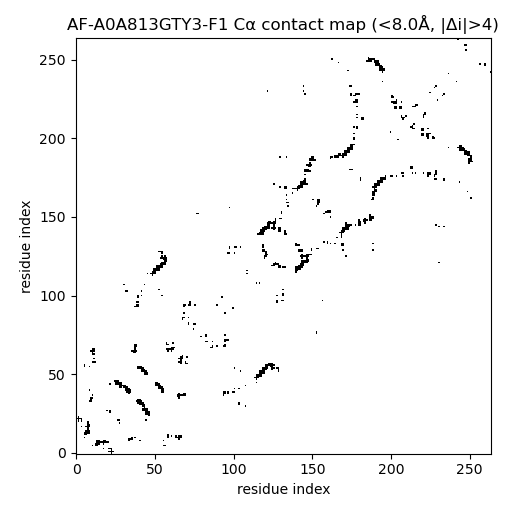 1 191 ? 10.130 5.749 7.934 1.00 95.00 191 ALA A N 1
ATOM 1451 C CA . ALA A 1 191 ? 11.279 4.863 7.946 1.00 95.00 191 ALA A CA 1
ATOM 1452 C C . ALA A 1 191 ? 11.156 3.774 6.873 1.00 95.00 191 ALA A C 1
ATOM 1454 O O . ALA A 1 191 ? 10.066 3.279 6.565 1.00 95.00 191 ALA A O 1
ATOM 1455 N N . SER A 1 192 ? 12.300 3.353 6.347 1.00 96.19 192 SER A N 1
ATOM 1456 C CA . SER A 1 192 ? 12.429 2.139 5.550 1.00 96.19 192 SER A CA 1
ATOM 1457 C C . SER A 1 192 ? 13.285 1.129 6.314 1.00 96.19 192 SER A C 1
ATOM 1459 O O . SER A 1 192 ? 14.183 1.492 7.078 1.00 96.19 192 SER A O 1
ATOM 1461 N N . CYS A 1 193 ? 13.004 -0.153 6.117 1.00 96.94 193 CYS A N 1
ATOM 1462 C CA . CYS A 1 193 ? 13.900 -1.231 6.490 1.00 96.94 193 CYS A CA 1
ATOM 1463 C C . CYS A 1 193 ? 14.089 -2.172 5.305 1.00 96.94 193 CYS A C 1
ATOM 1465 O O . CYS A 1 193 ? 13.139 -2.449 4.570 1.00 96.94 193 CYS A O 1
ATOM 1467 N N . VAL A 1 194 ? 15.297 -2.699 5.141 1.00 97.00 194 VAL A N 1
ATOM 1468 C CA . VAL A 1 194 ? 15.673 -3.504 3.977 1.00 97.00 194 VAL A CA 1
ATOM 1469 C C . VAL A 1 194 ? 16.267 -4.836 4.422 1.00 97.00 194 VAL A C 1
ATOM 1471 O O . VAL A 1 194 ? 17.194 -4.863 5.235 1.00 97.00 194 VAL A O 1
ATOM 1474 N N . TRP A 1 195 ? 15.720 -5.930 3.896 1.00 97.38 195 TRP A N 1
ATOM 1475 C CA . TRP A 1 195 ? 16.300 -7.265 4.012 1.00 97.38 195 TRP A CA 1
ATOM 1476 C C . TRP A 1 195 ? 17.327 -7.509 2.917 1.00 97.38 195 TRP A C 1
ATOM 1478 O O . TRP A 1 195 ? 17.020 -7.341 1.735 1.00 97.38 195 TRP A O 1
ATOM 1488 N N . THR A 1 196 ? 18.483 -8.027 3.311 1.00 96.06 196 THR A N 1
ATOM 1489 C CA . THR A 1 196 ? 19.465 -8.592 2.391 1.00 96.06 196 THR A CA 1
ATOM 1490 C C . THR A 1 196 ? 19.026 -9.980 1.930 1.00 96.06 196 THR A C 1
ATOM 1492 O O . THR A 1 196 ? 18.707 -10.862 2.738 1.00 96.06 196 THR A O 1
ATOM 1495 N N . VAL A 1 197 ? 19.016 -10.193 0.616 1.00 95.38 197 VAL A N 1
ATOM 1496 C CA . VAL A 1 197 ? 18.537 -11.408 -0.042 1.00 95.38 197 VAL A CA 1
ATOM 1497 C C . VAL A 1 197 ? 19.660 -12.003 -0.880 1.00 95.38 197 VAL A C 1
ATOM 1499 O O . VAL A 1 197 ? 20.229 -11.357 -1.754 1.00 95.38 197 VAL A O 1
ATOM 1502 N N . GLN A 1 198 ? 19.976 -13.267 -0.594 1.00 94.50 198 GLN A N 1
ATOM 1503 C CA . GLN A 1 198 ? 21.023 -14.027 -1.269 1.00 94.50 198 GLN A CA 1
ATOM 1504 C C . GLN A 1 198 ? 20.499 -15.422 -1.656 1.00 94.50 198 GLN A C 1
ATOM 1506 O O . GLN A 1 198 ? 19.850 -16.067 -0.823 1.00 94.50 198 GLN A O 1
ATOM 1511 N N . PRO A 1 199 ? 20.800 -15.921 -2.870 1.00 96.06 199 PRO A N 1
ATOM 1512 C CA . PRO A 1 199 ? 21.539 -15.228 -3.931 1.00 96.06 199 PRO A CA 1
ATOM 1513 C C . PRO A 1 199 ? 20.745 -14.055 -4.531 1.00 96.06 199 PRO A C 1
ATOM 1515 O O . PRO A 1 199 ? 19.528 -13.975 -4.354 1.00 96.06 199 PRO A O 1
ATOM 1518 N N . GLU A 1 200 ? 21.445 -13.164 -5.233 1.00 96.62 200 GLU A N 1
ATOM 1519 C CA . GLU A 1 200 ? 20.818 -12.112 -6.036 1.00 96.62 200 GLU A CA 1
ATOM 1520 C C . GLU A 1 200 ? 19.839 -12.727 -7.062 1.00 96.62 200 GLU A C 1
ATOM 1522 O O . GLU A 1 200 ? 20.210 -13.673 -7.770 1.00 96.62 200 GLU A O 1
ATOM 1527 N N . PRO A 1 201 ? 18.592 -12.233 -7.153 1.00 97.12 201 PRO A N 1
ATOM 1528 C CA . PRO A 1 201 ? 17.632 -12.704 -8.146 1.00 97.12 201 PRO A CA 1
ATOM 1529 C C . PRO A 1 201 ? 17.986 -12.278 -9.576 1.00 97.12 201 PRO A C 1
ATOM 1531 O O . PRO A 1 201 ? 18.575 -11.225 -9.813 1.00 97.12 201 PRO A O 1
ATOM 1534 N N . ALA A 1 202 ? 17.568 -13.087 -10.551 1.00 96.56 202 ALA A N 1
ATOM 1535 C CA . ALA A 1 202 ? 17.835 -12.827 -11.963 1.00 96.56 202 ALA A CA 1
ATOM 1536 C C . ALA A 1 202 ? 17.325 -11.444 -12.408 1.00 96.56 202 ALA A C 1
ATOM 1538 O O . ALA A 1 202 ? 16.212 -11.035 -12.065 1.00 96.56 202 ALA A O 1
ATOM 1539 N N . GLY A 1 203 ? 18.165 -10.746 -13.176 1.00 95.50 203 GLY A N 1
ATOM 1540 C CA . GLY A 1 203 ? 17.894 -9.421 -13.733 1.00 95.50 203 GLY A CA 1
ATOM 1541 C C . GLY A 1 203 ? 18.084 -8.249 -12.765 1.00 95.50 203 GLY A C 1
ATOM 1542 O O . GLY A 1 203 ? 18.029 -7.100 -13.199 1.00 95.50 203 GLY A O 1
ATOM 1543 N N . CYS A 1 204 ? 18.325 -8.490 -11.473 1.00 96.75 204 CYS A N 1
ATOM 1544 C CA . CYS A 1 204 ? 18.357 -7.404 -10.495 1.00 96.75 204 CYS A CA 1
ATOM 1545 C C . CYS A 1 204 ? 19.634 -6.560 -10.530 1.00 96.75 204 CYS A C 1
ATOM 1547 O O . CYS A 1 204 ? 19.512 -5.339 -10.473 1.00 96.75 204 CYS A O 1
ATOM 1549 N N . GLN A 1 205 ? 20.820 -7.144 -10.737 1.00 94.69 205 GLN A N 1
ATOM 1550 C CA . GLN A 1 205 ? 22.047 -6.360 -10.929 1.00 94.69 205 GLN A CA 1
ATOM 1551 C C . GLN A 1 205 ? 21.942 -5.382 -12.100 1.00 94.69 205 GLN A C 1
ATOM 1553 O O . GLN A 1 205 ? 22.295 -4.219 -11.956 1.00 94.69 205 GLN A O 1
ATOM 1558 N N . GLU A 1 206 ? 21.448 -5.822 -13.259 1.00 93.88 206 GLU A N 1
ATOM 1559 C CA . GLU A 1 206 ? 21.289 -4.927 -14.411 1.00 93.88 206 GLU A CA 1
ATOM 1560 C C . GLU A 1 206 ? 20.202 -3.876 -14.144 1.00 93.88 206 GLU A C 1
ATOM 1562 O O . GLU A 1 206 ? 20.394 -2.706 -14.473 1.00 93.88 206 GLU A O 1
ATOM 1567 N N . CYS A 1 207 ? 19.099 -4.254 -13.486 1.00 94.50 207 CYS A N 1
ATOM 1568 C CA . CYS A 1 207 ? 18.048 -3.301 -13.141 1.00 94.50 207 CYS A CA 1
ATOM 1569 C C . CYS A 1 207 ? 18.521 -2.184 -12.189 1.00 94.50 207 CYS A C 1
ATOM 1571 O O . CYS A 1 207 ? 18.111 -1.036 -12.347 1.00 94.50 207 CYS A O 1
ATOM 1573 N N . ASP A 1 208 ? 19.415 -2.499 -11.248 1.00 89.38 208 ASP A N 1
ATOM 1574 C CA . ASP A 1 208 ? 19.985 -1.531 -10.298 1.00 89.38 208 ASP A CA 1
ATOM 1575 C C . ASP A 1 208 ? 20.949 -0.529 -10.967 1.00 89.38 208 ASP A C 1
ATOM 1577 O O . ASP A 1 208 ? 21.213 0.549 -10.446 1.00 89.38 208 ASP A O 1
ATOM 1581 N N . THR A 1 209 ? 21.470 -0.847 -12.157 1.00 88.75 209 THR A N 1
ATOM 1582 C CA . THR A 1 209 ? 22.425 0.029 -12.865 1.00 88.75 209 THR A CA 1
ATOM 1583 C C . THR A 1 209 ? 21.781 1.119 -13.726 1.00 88.75 209 THR A C 1
ATOM 1585 O O . THR A 1 209 ? 22.501 1.919 -14.328 1.00 88.75 209 THR A O 1
ATOM 1588 N N . PHE A 1 210 ? 20.448 1.171 -13.822 1.00 82.12 210 PHE A N 1
ATOM 1589 C CA . PHE A 1 210 ? 19.771 2.221 -14.585 1.00 82.12 210 PHE A CA 1
ATOM 1590 C C . PHE A 1 210 ? 19.805 3.566 -13.839 1.00 82.12 210 PHE A C 1
ATOM 1592 O O . PHE A 1 210 ? 19.442 3.663 -12.672 1.00 82.12 210 PHE A O 1
ATOM 1599 N N . GLU A 1 211 ? 20.177 4.628 -14.557 1.00 82.19 211 GLU A N 1
ATOM 1600 C CA . GLU A 1 211 ? 20.176 6.016 -14.081 1.00 82.19 211 GLU A CA 1
ATOM 1601 C C . GLU A 1 211 ? 19.027 6.796 -14.753 1.00 82.19 211 GLU A C 1
ATOM 1603 O O . GLU A 1 211 ? 18.854 6.675 -15.971 1.00 82.19 211 GLU A O 1
ATOM 1608 N N . PRO A 1 212 ? 18.240 7.616 -14.026 1.00 83.19 212 PRO A N 1
ATOM 1609 C CA . PRO A 1 212 ? 18.356 7.965 -12.601 1.00 83.19 212 PRO A CA 1
ATOM 1610 C C . PRO A 1 212 ? 17.680 6.962 -11.638 1.00 83.19 212 PRO A C 1
ATOM 1612 O O . PRO A 1 212 ? 17.517 7.255 -10.455 1.00 83.19 212 PRO A O 1
ATOM 1615 N N . GLY A 1 213 ? 17.220 5.819 -12.144 1.00 86.12 213 GLY A N 1
ATOM 1616 C CA . GLY A 1 213 ? 16.542 4.771 -11.385 1.00 86.12 213 GLY A CA 1
ATOM 1617 C C . GLY A 1 213 ? 16.108 3.619 -12.299 1.00 86.12 213 GLY A C 1
ATOM 1618 O O . GLY A 1 213 ? 16.310 3.700 -13.515 1.00 86.12 213 GLY A O 1
ATOM 1619 N N . PRO A 1 214 ? 15.498 2.555 -11.747 1.00 90.25 214 PRO A N 1
ATOM 1620 C CA . PRO A 1 214 ? 15.137 1.360 -12.504 1.00 90.25 214 PRO A CA 1
ATOM 1621 C C . PRO A 1 214 ? 14.191 1.676 -13.670 1.00 90.25 214 PRO A C 1
ATOM 1623 O O . PRO A 1 214 ? 13.202 2.392 -13.529 1.00 90.25 214 PRO A O 1
ATOM 1626 N N . ASN A 1 215 ? 14.468 1.102 -14.844 1.00 92.38 215 ASN A N 1
ATOM 1627 C CA . ASN A 1 215 ? 13.580 1.213 -15.999 1.00 92.38 215 ASN A CA 1
ATOM 1628 C C . ASN A 1 215 ? 12.588 0.047 -16.023 1.00 92.38 215 ASN A C 1
ATOM 1630 O O . ASN A 1 215 ? 12.839 -0.976 -16.659 1.00 92.38 215 ASN A O 1
ATOM 1634 N N . MET A 1 216 ? 11.425 0.230 -15.402 1.00 90.19 216 MET A N 1
ATOM 1635 C CA . MET A 1 216 ? 10.362 -0.782 -15.325 1.00 90.19 216 MET A CA 1
ATOM 1636 C C . MET A 1 216 ? 9.795 -1.239 -16.683 1.00 90.19 216 MET A C 1
ATOM 1638 O O . MET A 1 216 ? 9.119 -2.267 -16.752 1.00 90.19 216 MET A O 1
ATOM 1642 N N . SER A 1 217 ? 10.098 -0.526 -17.775 1.00 91.19 217 SER A N 1
ATOM 1643 C CA . SER A 1 217 ? 9.754 -0.950 -19.142 1.00 91.19 217 SER A CA 1
ATOM 1644 C C . SER A 1 217 ? 10.775 -1.918 -19.753 1.00 91.19 217 SER A C 1
ATOM 1646 O O . SER A 1 217 ? 10.473 -2.583 -20.745 1.00 91.19 217 SER A O 1
ATOM 1648 N N . SER A 1 218 ? 11.982 -2.017 -19.185 1.00 94.88 218 SER A N 1
ATOM 1649 C CA . SER A 1 218 ? 13.005 -2.969 -19.622 1.00 94.88 218 SER A CA 1
ATOM 1650 C C . SER A 1 218 ? 12.602 -4.407 -19.262 1.00 94.88 218 SER A C 1
ATOM 1652 O O . SER A 1 218 ? 12.170 -4.648 -18.128 1.00 94.88 218 SER A O 1
ATOM 1654 N N . PRO A 1 219 ? 12.791 -5.393 -20.164 1.00 96.19 219 PRO A N 1
ATOM 1655 C CA . PRO A 1 219 ? 12.574 -6.804 -19.848 1.00 96.19 219 PRO A CA 1
ATOM 1656 C C . PRO A 1 219 ? 13.332 -7.263 -18.598 1.00 96.19 219 PRO A C 1
ATOM 1658 O O . PRO A 1 219 ? 12.766 -7.986 -17.781 1.00 96.19 219 PRO A O 1
ATOM 1661 N N . THR A 1 220 ? 14.566 -6.789 -18.414 1.00 96.19 220 THR A N 1
ATOM 1662 C CA . THR A 1 220 ? 15.426 -7.175 -17.292 1.00 96.19 220 THR A CA 1
ATOM 1663 C C . THR A 1 220 ? 14.894 -6.666 -15.949 1.00 96.19 220 THR A C 1
ATOM 1665 O O . THR A 1 220 ? 14.788 -7.424 -14.986 1.00 96.19 220 THR A O 1
ATOM 1668 N N . CYS A 1 221 ? 14.463 -5.401 -15.883 1.00 95.94 221 CYS A N 1
ATOM 1669 C CA . CYS A 1 221 ? 13.831 -4.860 -14.677 1.00 95.94 221 CYS A CA 1
ATOM 1670 C C . CYS A 1 221 ? 12.482 -5.507 -14.384 1.00 95.94 221 CYS A C 1
ATOM 1672 O O . CYS A 1 221 ? 12.151 -5.745 -13.224 1.00 95.94 221 CYS A O 1
ATOM 1674 N N . ARG A 1 222 ? 11.710 -5.837 -15.424 1.00 95.38 222 ARG A N 1
ATOM 1675 C CA . ARG A 1 222 ? 10.458 -6.575 -15.262 1.00 95.38 222 ARG A CA 1
ATOM 1676 C C . ARG A 1 222 ? 10.699 -7.967 -14.681 1.00 95.38 222 ARG A C 1
ATOM 1678 O O . ARG A 1 222 ? 9.937 -8.393 -13.817 1.00 95.38 222 ARG A O 1
ATOM 1685 N N . GLU A 1 223 ? 11.736 -8.667 -15.134 1.00 96.75 223 GLU A N 1
ATOM 1686 C CA . GLU A 1 223 ? 12.139 -9.947 -14.550 1.00 96.75 223 GLU A CA 1
ATOM 1687 C C . GLU A 1 223 ? 12.534 -9.781 -13.078 1.00 96.75 223 GLU A C 1
ATOM 1689 O O . GLU A 1 223 ? 11.986 -10.489 -12.230 1.00 96.75 223 GLU A O 1
ATOM 1694 N N . CYS A 1 224 ? 13.390 -8.803 -12.761 1.00 97.62 224 CYS A N 1
ATOM 1695 C CA . CYS A 1 224 ? 13.762 -8.511 -11.378 1.00 97.62 224 CYS A CA 1
ATOM 1696 C C . CYS A 1 224 ? 12.523 -8.255 -10.510 1.00 97.62 224 CYS A C 1
ATOM 1698 O O . CYS A 1 224 ? 12.326 -8.936 -9.509 1.00 97.62 224 CYS A O 1
ATOM 1700 N N . PHE A 1 225 ? 11.629 -7.360 -10.939 1.00 96.69 225 PHE A N 1
ATOM 1701 C CA . PHE A 1 225 ? 10.386 -7.044 -10.235 1.00 96.69 225 PHE A CA 1
ATOM 1702 C C . PHE A 1 225 ? 9.525 -8.282 -9.976 1.00 96.69 225 PHE A C 1
ATOM 1704 O O . PHE A 1 225 ? 9.066 -8.498 -8.857 1.00 96.69 225 PHE A O 1
ATOM 1711 N N . LEU A 1 226 ? 9.320 -9.149 -10.969 1.00 95.25 226 LEU A N 1
ATOM 1712 C CA . LEU A 1 226 ? 8.553 -10.384 -10.767 1.00 95.25 226 LEU A CA 1
ATOM 1713 C C . LEU A 1 226 ? 9.227 -11.334 -9.761 1.00 95.25 226 LEU A C 1
ATOM 1715 O O . LEU A 1 226 ? 8.533 -12.050 -9.036 1.00 95.25 226 LEU A O 1
ATOM 1719 N N . ASN A 1 227 ? 10.557 -11.305 -9.682 1.00 96.62 227 ASN A N 1
ATOM 1720 C CA . ASN A 1 227 ? 11.360 -12.128 -8.781 1.00 96.62 227 ASN A CA 1
ATOM 1721 C C . ASN A 1 227 ? 11.584 -11.519 -7.389 1.00 96.62 227 ASN A C 1
ATOM 1723 O O . ASN A 1 227 ? 12.110 -12.217 -6.520 1.00 96.62 227 ASN A O 1
ATOM 1727 N N . THR A 1 228 ? 11.212 -10.257 -7.152 1.00 96.94 228 THR A N 1
ATOM 1728 C CA . THR A 1 228 ? 11.491 -9.557 -5.882 1.00 96.94 228 THR A CA 1
ATOM 1729 C C . THR A 1 228 ? 10.273 -8.890 -5.263 1.00 96.94 228 THR A C 1
ATOM 1731 O O . THR A 1 228 ? 10.115 -8.958 -4.043 1.00 96.94 228 THR A O 1
ATOM 1734 N N . HIS A 1 229 ? 9.393 -8.322 -6.087 1.00 96.75 229 HIS A N 1
ATOM 1735 C CA . HIS A 1 229 ? 8.250 -7.521 -5.664 1.00 96.75 229 HIS A CA 1
ATOM 1736 C C . HIS A 1 229 ? 7.028 -8.355 -5.278 1.00 96.75 229 HIS A C 1
ATOM 1738 O O . HIS A 1 229 ? 6.157 -7.904 -4.548 1.00 96.75 229 HIS A O 1
ATOM 1744 N N . VAL A 1 230 ? 6.896 -9.597 -5.746 1.00 93.81 230 VAL A N 1
ATOM 1745 C CA . VAL A 1 230 ? 5.698 -10.396 -5.446 1.00 93.81 230 VAL A CA 1
ATOM 1746 C C . VAL A 1 230 ? 5.556 -10.616 -3.933 1.00 93.81 230 VAL A C 1
ATOM 1748 O O . VAL A 1 230 ? 6.420 -11.213 -3.296 1.00 93.81 230 VAL A O 1
ATOM 1751 N N . PHE A 1 231 ? 4.410 -10.235 -3.352 1.00 93.06 231 PHE A N 1
ATOM 1752 C CA . PHE A 1 231 ? 4.180 -10.288 -1.896 1.00 93.06 231 PHE A CA 1
ATOM 1753 C C . PHE A 1 231 ? 4.453 -11.661 -1.249 1.00 93.06 231 PHE A C 1
ATOM 1755 O O . PHE A 1 231 ? 4.811 -11.754 -0.076 1.00 93.06 231 PHE A O 1
ATOM 1762 N N . ALA A 1 232 ? 4.309 -12.761 -1.996 1.00 91.81 232 ALA A N 1
ATOM 1763 C CA . ALA A 1 232 ? 4.652 -14.095 -1.502 1.00 91.81 232 ALA A CA 1
ATOM 1764 C C . ALA A 1 232 ? 6.128 -14.222 -1.067 1.00 91.81 232 ALA A C 1
ATOM 1766 O O . ALA A 1 232 ? 6.415 -14.965 -0.128 1.00 91.81 232 ALA A O 1
ATOM 1767 N N . LEU A 1 233 ? 7.034 -13.472 -1.697 1.00 94.25 233 LEU A N 1
ATOM 1768 C CA . LEU A 1 233 ? 8.460 -13.429 -1.375 1.00 94.25 233 LEU A CA 1
ATOM 1769 C C . LEU A 1 233 ? 8.703 -12.708 -0.045 1.00 94.25 233 LEU A C 1
ATOM 1771 O O . LEU A 1 233 ? 9.399 -13.232 0.825 1.00 94.25 233 LEU A O 1
ATOM 1775 N N . TYR A 1 234 ? 8.015 -11.587 0.180 1.00 95.06 234 TYR A N 1
ATOM 1776 C CA . TYR A 1 234 ? 8.004 -10.878 1.464 1.00 95.06 234 TYR A CA 1
ATOM 1777 C C . TYR A 1 234 ? 7.506 -11.753 2.614 1.00 95.06 234 TYR A C 1
ATOM 1779 O O . TYR A 1 234 ? 8.058 -11.726 3.714 1.00 95.06 234 TYR A O 1
ATOM 1787 N N . LEU A 1 235 ? 6.504 -12.601 2.369 1.00 92.44 235 LEU A N 1
ATOM 1788 C CA . LEU A 1 235 ? 6.063 -13.571 3.373 1.00 92.44 235 LEU A CA 1
ATOM 1789 C C . LEU A 1 235 ? 7.148 -14.599 3.708 1.00 92.44 235 LEU A C 1
ATOM 1791 O O . LEU A 1 235 ? 7.217 -15.043 4.853 1.00 92.44 235 LEU A O 1
ATOM 1795 N N . GLY A 1 236 ? 7.988 -14.976 2.741 1.00 93.00 236 GLY A N 1
ATOM 1796 C CA . GLY A 1 236 ? 9.180 -15.788 2.984 1.00 93.00 236 GLY A CA 1
ATOM 1797 C C . GLY A 1 236 ? 10.143 -15.101 3.955 1.00 93.00 236 GLY A C 1
ATOM 1798 O O . GLY A 1 236 ? 10.548 -15.711 4.946 1.00 93.00 236 GLY A O 1
ATOM 1799 N N . LEU A 1 237 ? 10.413 -13.810 3.737 1.00 93.62 237 LEU A N 1
ATOM 1800 C CA . LEU A 1 237 ? 11.273 -12.994 4.603 1.00 93.62 237 LEU A CA 1
ATOM 1801 C C . LEU A 1 237 ? 10.704 -12.872 6.022 1.00 93.62 237 LEU A C 1
ATOM 1803 O O . LEU A 1 237 ? 11.399 -13.181 6.987 1.00 93.62 237 LEU A O 1
ATOM 1807 N N . VAL A 1 238 ? 9.415 -12.557 6.169 1.00 92.75 238 VAL A N 1
ATOM 1808 C CA . VAL A 1 238 ? 8.748 -12.497 7.484 1.00 92.75 238 VAL A CA 1
ATOM 1809 C C . VAL A 1 238 ? 8.803 -13.853 8.201 1.00 92.75 238 VAL A C 1
ATOM 1811 O O . VAL A 1 238 ? 9.089 -13.928 9.397 1.00 92.75 238 VAL A O 1
ATOM 1814 N N . ARG A 1 239 ? 8.574 -14.957 7.479 1.00 92.50 239 ARG A N 1
ATOM 1815 C CA . ARG A 1 239 ? 8.624 -16.317 8.046 1.00 92.50 239 ARG A CA 1
ATOM 1816 C C . ARG A 1 239 ? 10.024 -16.744 8.465 1.00 92.50 239 ARG A C 1
ATOM 1818 O O . ARG A 1 239 ? 10.132 -17.544 9.392 1.00 92.50 239 ARG A O 1
ATOM 1825 N N . SER A 1 240 ? 11.063 -16.208 7.826 1.00 93.38 240 SER A N 1
ATOM 1826 C CA . SER A 1 240 ? 12.456 -16.473 8.199 1.00 93.38 240 SER A CA 1
ATOM 1827 C C . SER A 1 240 ? 12.797 -15.968 9.605 1.00 93.38 240 SER A C 1
ATOM 1829 O O . SER A 1 240 ? 13.758 -16.443 10.204 1.00 93.38 240 SER A O 1
ATOM 1831 N N . ARG A 1 241 ? 12.006 -15.019 10.142 1.00 91.44 241 ARG A N 1
ATOM 1832 C CA . ARG A 1 241 ? 12.252 -14.304 11.408 1.00 91.44 241 ARG A CA 1
ATOM 1833 C C . ARG A 1 241 ? 13.571 -13.528 11.438 1.00 91.44 241 ARG A C 1
ATOM 1835 O O . ARG A 1 241 ? 13.970 -13.045 12.497 1.00 91.44 241 ARG A O 1
ATOM 1842 N N . ARG A 1 242 ? 14.247 -13.393 10.297 1.00 92.62 242 ARG A N 1
ATOM 1843 C CA . ARG A 1 242 ? 15.416 -12.537 10.163 1.00 92.62 242 ARG A CA 1
ATOM 1844 C C . ARG A 1 242 ? 14.934 -11.091 10.130 1.00 92.62 242 ARG A C 1
ATOM 1846 O O . ARG A 1 242 ? 14.037 -10.749 9.357 1.00 92.62 242 ARG A O 1
ATOM 1853 N N . ARG A 1 243 ? 15.484 -10.252 11.004 1.00 92.44 243 ARG A N 1
ATOM 1854 C CA . ARG A 1 243 ? 15.213 -8.812 10.967 1.00 92.44 243 ARG A CA 1
ATOM 1855 C C . ARG A 1 243 ? 15.928 -8.196 9.757 1.00 92.44 243 ARG A C 1
ATOM 1857 O O . ARG A 1 243 ? 17.006 -8.689 9.426 1.00 92.44 243 ARG A O 1
ATOM 1864 N N . PRO A 1 244 ? 15.357 -7.154 9.131 1.00 94.69 244 PRO A N 1
ATOM 1865 C CA . PRO A 1 244 ? 16.077 -6.340 8.160 1.00 94.69 244 PRO A CA 1
ATOM 1866 C C . PRO A 1 244 ? 17.416 -5.862 8.732 1.00 94.69 244 PRO A C 1
ATOM 1868 O O . PRO A 1 244 ? 17.478 -5.435 9.887 1.00 94.69 244 PRO A O 1
ATOM 1871 N N . GLU A 1 245 ? 18.481 -5.951 7.941 1.00 91.62 245 GLU A N 1
ATOM 1872 C CA . GLU A 1 245 ? 19.834 -5.568 8.350 1.00 91.62 245 GLU A CA 1
ATOM 1873 C C . GLU A 1 245 ? 19.994 -4.050 8.480 1.00 91.62 245 GLU A C 1
ATOM 1875 O O . GLU A 1 245 ? 20.808 -3.571 9.271 1.00 91.62 245 GLU A O 1
ATOM 1880 N N . SER A 1 246 ? 19.206 -3.291 7.719 1.00 89.69 246 SER A N 1
ATOM 1881 C CA . SER A 1 246 ? 19.219 -1.832 7.736 1.00 89.69 246 SER A CA 1
ATOM 1882 C C . SER A 1 246 ? 17.816 -1.298 7.980 1.00 89.69 246 SER A C 1
ATOM 1884 O O . SER A 1 246 ? 16.855 -1.755 7.368 1.00 89.69 246 SER A O 1
ATOM 1886 N N . CYS A 1 247 ? 17.715 -0.336 8.894 1.00 92.69 247 CYS A N 1
ATOM 1887 C CA . CYS A 1 247 ? 16.514 0.440 9.162 1.00 92.69 247 CYS A CA 1
ATOM 1888 C C . CYS A 1 247 ? 16.933 1.894 9.353 1.00 92.69 247 CYS A C 1
ATOM 1890 O O . CYS A 1 247 ? 17.821 2.174 10.163 1.00 92.69 247 CYS A O 1
ATOM 1892 N N . GLY A 1 248 ? 16.313 2.813 8.626 1.00 86.56 248 GLY A N 1
ATOM 1893 C CA . GLY A 1 248 ? 16.707 4.213 8.644 1.00 86.56 248 GLY A CA 1
ATOM 1894 C C . GLY A 1 248 ? 15.602 5.142 8.176 1.00 86.56 248 GLY A C 1
ATOM 1895 O O . GLY A 1 248 ? 14.586 4.718 7.629 1.00 86.56 248 GLY A O 1
ATOM 1896 N N . GLN A 1 249 ? 15.806 6.430 8.428 1.00 76.50 249 GLN A N 1
ATOM 1897 C CA . GLN A 1 249 ? 14.983 7.481 7.844 1.00 76.50 249 GLN A CA 1
ATOM 1898 C C . GLN A 1 249 ? 15.481 7.745 6.422 1.00 76.50 249 GLN A C 1
ATOM 1900 O O . GLN A 1 249 ? 16.680 7.916 6.214 1.00 76.50 249 GLN A O 1
ATOM 1905 N N . GLU A 1 250 ? 14.568 7.777 5.453 1.00 66.69 250 GLU A N 1
ATOM 1906 C CA . GLU A 1 250 ? 14.904 8.045 4.045 1.00 66.69 250 GLU A CA 1
ATOM 1907 C C . GLU A 1 250 ? 15.052 9.547 3.749 1.00 66.69 250 GLU A C 1
ATOM 1909 O O . GLU A 1 250 ? 15.698 9.940 2.780 1.00 66.69 250 GLU A O 1
ATOM 1914 N N . ALA A 1 251 ? 14.475 10.415 4.582 1.00 53.00 251 ALA A N 1
ATOM 1915 C CA . ALA A 1 251 ? 14.494 11.855 4.364 1.00 53.00 251 ALA A CA 1
ATOM 1916 C C . ALA A 1 251 ? 15.674 12.515 5.088 1.00 53.00 251 ALA A C 1
ATOM 1918 O O . ALA A 1 251 ? 15.604 12.687 6.299 1.00 53.00 251 ALA A O 1
ATOM 1919 N N . GLY A 1 252 ? 16.719 12.881 4.330 1.00 48.72 252 GLY A N 1
ATOM 1920 C CA . GLY A 1 252 ? 17.541 14.115 4.388 1.00 48.72 252 GLY A CA 1
ATOM 1921 C C . GLY A 1 252 ? 18.013 14.743 5.713 1.00 48.72 252 GLY A C 1
ATOM 1922 O O . GLY A 1 252 ? 18.663 15.784 5.668 1.00 48.72 252 GLY A O 1
ATOM 1923 N N . GLY A 1 253 ? 17.705 14.175 6.873 1.00 45.22 253 GLY A N 1
ATOM 1924 C CA . GLY A 1 253 ? 18.105 14.652 8.185 1.00 45.22 253 GLY A CA 1
ATOM 1925 C C . GLY A 1 253 ? 19.335 13.892 8.649 1.00 45.22 253 GLY A C 1
ATOM 1926 O O . GLY A 1 253 ? 19.273 12.696 8.935 1.00 45.22 253 GLY A O 1
ATOM 1927 N N . GLU A 1 254 ? 20.467 14.583 8.721 1.00 42.53 254 GLU A N 1
ATOM 1928 C CA . GLU A 1 254 ? 21.672 14.060 9.350 1.00 42.53 254 GLU A CA 1
ATOM 1929 C C . GLU A 1 254 ? 21.376 13.664 10.811 1.00 42.53 254 GLU A C 1
ATOM 1931 O O . GLU A 1 254 ? 21.115 14.509 11.661 1.00 42.53 254 GLU A O 1
ATOM 1936 N N . GLY A 1 255 ? 21.461 12.367 11.116 1.00 47.62 255 GLY A N 1
ATOM 1937 C CA . GLY A 1 255 ? 21.751 11.884 12.468 1.00 47.62 255 GLY A CA 1
ATOM 1938 C C . GLY A 1 255 ? 20.552 11.489 13.334 1.00 47.62 255 GLY A C 1
ATOM 1939 O O . GLY A 1 255 ? 20.029 12.277 14.115 1.00 47.62 255 GLY A O 1
ATOM 1940 N N . GLY A 1 256 ? 20.219 10.194 13.328 1.00 46.53 256 GLY A N 1
ATOM 1941 C CA . GLY A 1 256 ? 19.321 9.611 14.326 1.00 46.53 256 GLY A CA 1
ATOM 1942 C C . GLY A 1 256 ? 19.305 8.082 14.332 1.00 46.53 256 GLY A C 1
ATOM 1943 O O . GLY A 1 256 ? 18.291 7.482 13.998 1.00 46.53 256 GLY A O 1
ATOM 1944 N N . GLN A 1 257 ? 20.389 7.421 14.757 1.00 50.12 257 GLN A N 1
ATOM 1945 C CA . GLN A 1 257 ? 20.457 5.948 14.911 1.00 50.12 257 GLN A CA 1
ATOM 1946 C C . GLN A 1 257 ? 19.624 5.382 16.098 1.00 50.12 257 GLN A C 1
ATOM 1948 O O . GLN A 1 257 ? 19.883 4.286 16.583 1.00 50.12 257 GLN A O 1
ATOM 1953 N N . GLY A 1 258 ? 18.624 6.103 16.614 1.00 46.34 258 GLY A N 1
ATOM 1954 C CA . GLY A 1 258 ? 18.119 5.887 17.979 1.00 46.34 258 GLY A CA 1
ATOM 1955 C C . GLY A 1 258 ? 16.881 5.003 18.198 1.00 46.34 258 GLY A C 1
ATOM 1956 O O . GLY A 1 258 ? 16.555 4.763 19.355 1.00 46.34 258 GLY A O 1
ATOM 1957 N N . ALA A 1 259 ? 16.154 4.536 17.175 1.00 49.44 259 ALA A N 1
ATOM 1958 C CA . ALA A 1 259 ? 14.766 4.068 17.392 1.00 49.44 259 ALA A CA 1
ATOM 1959 C C . ALA A 1 259 ? 14.366 2.708 16.779 1.00 49.44 259 ALA A C 1
ATOM 1961 O O . ALA A 1 259 ? 13.211 2.304 16.894 1.00 49.44 259 ALA A O 1
ATOM 1962 N N . ALA A 1 260 ? 15.299 1.935 16.217 1.00 47.38 260 ALA A N 1
ATOM 1963 C CA . ALA A 1 260 ? 14.968 0.658 15.565 1.00 47.38 260 ALA A CA 1
ATOM 1964 C C . ALA A 1 260 ? 14.505 -0.472 16.522 1.00 47.38 260 ALA A C 1
ATOM 1966 O O . ALA A 1 260 ? 14.065 -1.524 16.065 1.00 47.38 260 ALA A O 1
ATOM 1967 N N . ALA A 1 261 ? 14.586 -0.293 17.846 1.00 44.19 261 ALA A N 1
ATOM 1968 C CA . ALA A 1 261 ? 14.341 -1.375 18.805 1.00 44.19 261 ALA A CA 1
ATOM 1969 C C . ALA A 1 261 ? 12.858 -1.637 19.144 1.00 44.19 261 ALA A C 1
ATOM 1971 O O . ALA A 1 261 ? 12.572 -2.675 19.737 1.00 44.19 261 ALA A O 1
ATOM 1972 N N . LEU A 1 262 ? 11.919 -0.742 18.803 1.00 43.75 262 LEU A N 1
ATOM 1973 C CA . LEU A 1 262 ? 10.532 -0.845 19.293 1.00 43.75 262 LEU A CA 1
ATOM 1974 C C . LEU A 1 262 ? 9.539 -1.564 18.361 1.00 43.75 262 LEU A C 1
ATOM 1976 O O . LEU A 1 262 ? 8.437 -1.874 18.804 1.00 43.75 262 LEU A O 1
ATOM 1980 N N . PHE A 1 263 ? 9.895 -1.834 17.101 1.00 41.50 263 PHE A N 1
ATOM 1981 C CA . PHE A 1 263 ? 8.909 -2.197 16.067 1.00 41.50 263 PHE A CA 1
ATOM 1982 C C . PHE A 1 263 ? 8.976 -3.638 15.529 1.00 41.50 263 PHE A C 1
ATOM 1984 O O . PHE A 1 263 ? 8.146 -3.984 14.690 1.00 41.50 263 PHE A O 1
ATOM 1991 N N . LEU A 1 264 ? 9.908 -4.487 15.990 1.00 43.88 264 LEU A N 1
ATOM 1992 C CA . LEU A 1 264 ? 10.089 -5.855 15.462 1.00 43.88 264 LEU A CA 1
ATOM 1993 C C . LEU A 1 264 ? 10.273 -6.925 16.540 1.00 43.88 264 LEU A C 1
ATOM 1995 O O . LEU A 1 264 ? 11.314 -6.894 17.235 1.00 43.88 264 LEU A O 1
#

Secondary structure (DSSP, 8-state):
-----GGGSSSTT--GGGTT---TT-EEPS--B--TTS---EEEEEETTEEEEEE------TTSHHHHHHHHHHHHHHT-SS--GGGGGS-HHHH-HHHHHHHHHHHHHHH-TTPEEEEEEETHHHHHHHHHHHHH-TT-EEEEES----HHHHHHHSS--GGGS-TTTEEEEEETT-HHHHHTTT--SSEEEEE--SSPPTTHHHHHT-SSS--TTSHHHHHHHHHHTSHHHHHHHHHHTPPPSEEEE-SS-S-----TTS--

Mean predicted aligned error: 4.57 Å

InterPro domains:
  IPR029058 Alpha/Beta hydrolase fold [SSF53474] (48-152)

Sequence (264 aa):
MAKLSYTATWGSYHEDYADNATVANWIRSSIQANPLEGGMRALTFYQGRRGVIAFRGTDLNVSGISGQADRCVAEVLEGQATLDDFCGQFSIRTLDYVARALEFADATATAHPDVEWLYTGHSLGALLAQVVAAVRGTGTLALGFSAPPVAPVIRNHTSLDPTTLPAWQALTLYNEWDPLRYEAKGQLPGASCVWTVQPEPAGCQECDTFEPGPNMSSPTCRECFLNTHVFALYLGLVRSRRRPESCGQEAGGEGGQGAAALFL

Nearest PDB structures (foldseek):
  5cml-assembly1_A  TM=4.105E-01  e=1.267E-01  Rhodothermus marinus
  5sul-assembly1_A-2  TM=3.539E-01  e=6.161E-01  Saccharomyces cerevisiae S288C
  5uw0-assembly1_D  TM=2.931E-01  e=2.326E+00  Saccharomyces cerevisiae S288C
  3rt1-assembly1_D  TM=2.976E-01  e=4.377E+00  Saccharomyces cerevisiae
  5suk-assembly1_D  TM=2.825E-01  e=6.816E+00  Saccharomyces cerevisiae S288C

Foldseek 3Di:
DFDQAPLCAADPNHDPVNVCGDDVQKDWDPLWDHDNQAAKTWTKIDHQQEIEIETEAADCPCVDSHNVLNQQLVCVLVVPPDGDPCNVVDDPRRSPRLVVLLVSVVVVCVVPVSHQYEYEYAEVSQLSSQLNLVVVADSYAYEYELYAQNQSSNVPVHPDRLCPHEQRRYEYEFAPQAQRCLRNQQRGSHKYFYADDPPQFFLRVVQCPDPPGGDCVDPSNVRSNVVTRPVVVVVVVVVVVDGGPDMDRRHDDPDDPDDPPPDD